Protein AF-A0A4Z1JC18-F1 (afdb_monomer_lite)

Organism: NCBI:txid278938

Structure (mmCIF, N/CA/C/O backbone):
data_AF-A0A4Z1JC18-F1
#
_entry.id   AF-A0A4Z1JC18-F1
#
loop_
_atom_site.group_PDB
_atom_site.id
_atom_site.type_symbol
_atom_site.label_atom_id
_atom_site.label_alt_id
_atom_site.label_comp_id
_atom_site.label_asym_id
_atom_site.label_entity_id
_atom_site.label_seq_id
_atom_site.pdbx_PDB_ins_code
_atom_site.Cartn_x
_atom_site.Cartn_y
_atom_site.Cartn_z
_atom_site.occupancy
_atom_site.B_iso_or_equiv
_atom_site.auth_seq_id
_atom_site.auth_comp_id
_atom_site.auth_asym_id
_atom_site.auth_atom_id
_atom_site.pdbx_PDB_model_num
ATOM 1 N N . MET A 1 1 ? 22.808 2.916 3.096 1.00 39.81 1 MET A N 1
ATOM 2 C CA . MET A 1 1 ? 22.408 1.820 2.186 1.00 39.81 1 MET A CA 1
ATOM 3 C C . MET A 1 1 ? 21.157 1.169 2.763 1.00 39.81 1 MET A C 1
ATOM 5 O O . MET A 1 1 ? 21.265 0.513 3.788 1.00 39.81 1 MET A O 1
ATOM 9 N N . PHE A 1 2 ? 19.975 1.409 2.187 1.00 42.34 2 PHE A N 1
ATOM 10 C CA . PHE A 1 2 ? 18.729 0.787 2.652 1.00 42.34 2 PHE A CA 1
ATOM 11 C C . PHE A 1 2 ? 18.485 -0.490 1.853 1.00 42.34 2 PHE A C 1
ATOM 13 O O . PHE A 1 2 ? 18.102 -0.420 0.695 1.00 42.34 2 PHE A O 1
ATOM 20 N N . ARG A 1 3 ? 18.709 -1.662 2.450 1.00 46.88 3 ARG A N 1
ATOM 21 C CA . ARG A 1 3 ? 18.255 -2.920 1.849 1.00 46.88 3 ARG A CA 1
ATOM 22 C C . ARG A 1 3 ? 16.763 -3.028 2.124 1.00 46.88 3 ARG A C 1
ATOM 24 O O . ARG A 1 3 ? 16.379 -3.434 3.214 1.00 46.88 3 ARG A O 1
ATOM 31 N N . ALA A 1 4 ? 15.925 -2.577 1.198 1.00 52.31 4 ALA A N 1
ATOM 32 C CA . ALA A 1 4 ? 14.512 -2.904 1.285 1.00 52.31 4 ALA A CA 1
ATOM 33 C C . ALA A 1 4 ? 14.322 -4.334 0.821 1.00 52.31 4 ALA A C 1
ATOM 35 O O . ALA A 1 4 ? 14.910 -4.731 -0.184 1.00 52.31 4 ALA A O 1
ATOM 36 N N . ILE A 1 5 ? 13.563 -5.092 1.601 1.00 62.38 5 ILE A N 1
ATOM 37 C CA . ILE A 1 5 ? 13.524 -6.531 1.453 1.00 62.38 5 ILE A CA 1
ATOM 38 C C . ILE A 1 5 ? 12.117 -6.958 1.067 1.00 62.38 5 ILE A C 1
ATOM 40 O O . ILE A 1 5 ? 11.130 -6.579 1.695 1.00 62.38 5 ILE A O 1
ATOM 44 N N . ASP A 1 6 ? 12.024 -7.752 0.012 1.00 64.94 6 ASP A N 1
ATOM 45 C CA . ASP A 1 6 ? 10.783 -8.233 -0.585 1.00 64.94 6 ASP A CA 1
ATOM 46 C C . ASP A 1 6 ? 9.956 -9.122 0.366 1.00 64.94 6 ASP A C 1
ATOM 48 O O . ASP A 1 6 ? 8.752 -9.272 0.176 1.00 64.94 6 ASP A O 1
ATOM 52 N N . TYR A 1 7 ? 10.549 -9.617 1.459 1.00 64.12 7 TYR A N 1
ATOM 53 C CA . TYR A 1 7 ? 9.833 -10.310 2.538 1.00 64.12 7 TYR A CA 1
ATOM 54 C C . TYR A 1 7 ? 9.312 -9.408 3.680 1.00 64.12 7 TYR A C 1
ATOM 56 O O . TYR A 1 7 ? 8.670 -9.926 4.588 1.00 64.12 7 TYR A O 1
ATOM 64 N N . VAL A 1 8 ? 9.542 -8.084 3.666 1.00 64.06 8 VAL A N 1
ATOM 65 C CA . VAL A 1 8 ? 8.968 -7.122 4.648 1.00 64.06 8 VAL A CA 1
ATOM 66 C C . VAL A 1 8 ? 8.059 -6.067 4.006 1.00 64.06 8 VAL A C 1
ATOM 68 O O . VAL A 1 8 ? 7.882 -4.970 4.532 1.00 64.06 8 VAL A O 1
ATOM 71 N N . GLY A 1 9 ? 7.480 -6.384 2.848 1.00 62.09 9 GLY A N 1
ATOM 72 C CA . GLY A 1 9 ? 6.457 -5.546 2.222 1.00 62.09 9 GLY A CA 1
ATOM 73 C C . GLY A 1 9 ? 6.847 -4.833 0.928 1.00 62.09 9 GLY A C 1
ATOM 74 O O . GLY A 1 9 ? 6.179 -3.876 0.526 1.00 62.09 9 GLY A O 1
ATOM 75 N N . GLY A 1 10 ? 7.900 -5.307 0.256 1.00 73.31 10 GLY A N 1
ATOM 76 C CA . GLY A 1 10 ? 8.331 -4.801 -1.049 1.00 73.31 10 GLY A CA 1
ATOM 77 C C . GLY A 1 10 ? 8.868 -3.363 -1.001 1.00 73.31 10 GLY A C 1
ATOM 78 O O . GLY A 1 10 ? 9.339 -2.893 0.034 1.00 73.31 10 GLY A O 1
ATOM 79 N N . HIS A 1 11 ? 8.799 -2.651 -2.132 1.00 78.00 11 HIS A N 1
ATOM 80 C CA . HIS A 1 11 ? 9.382 -1.311 -2.277 1.00 78.00 11 HIS A CA 1
ATOM 81 C C . HIS A 1 11 ? 8.549 -0.176 -1.670 1.00 78.00 11 HIS A C 1
ATOM 83 O O . HIS A 1 11 ? 9.040 0.946 -1.566 1.00 78.00 11 HIS A O 1
ATOM 89 N N . LEU A 1 12 ? 7.309 -0.422 -1.235 1.00 80.62 12 LEU A N 1
ATOM 90 C CA . LEU A 1 12 ? 6.459 0.654 -0.714 1.00 80.62 12 LEU A CA 1
ATOM 91 C C . LEU A 1 12 ? 7.074 1.330 0.517 1.00 80.62 12 LEU A C 1
ATOM 93 O O . LEU A 1 12 ? 7.114 2.551 0.590 1.00 80.62 12 LEU A O 1
ATOM 97 N N . SER A 1 13 ? 7.635 0.559 1.449 1.00 79.00 13 SER A N 1
ATOM 98 C CA . SER A 1 13 ? 8.358 1.116 2.598 1.00 79.00 13 SER A CA 1
ATOM 99 C C . SER A 1 13 ? 9.588 1.925 2.158 1.00 79.00 13 SER A C 1
ATOM 101 O O . SER A 1 13 ? 9.847 3.005 2.685 1.00 79.00 13 SER A O 1
ATOM 103 N N . THR A 1 14 ? 10.305 1.475 1.125 1.00 82.94 14 THR A N 1
ATOM 104 C CA . THR A 1 14 ? 11.409 2.230 0.506 1.00 82.94 14 THR A CA 1
ATOM 105 C C . THR A 1 14 ? 10.933 3.578 -0.014 1.00 82.94 14 THR A C 1
ATOM 107 O O . THR A 1 14 ? 11.556 4.604 0.250 1.00 82.94 14 THR A O 1
ATOM 110 N N . PHE A 1 15 ? 9.814 3.581 -0.734 1.00 87.19 15 PHE A N 1
ATOM 111 C CA . PHE A 1 15 ? 9.258 4.767 -1.372 1.00 87.19 15 PHE A CA 1
ATOM 112 C C . PHE A 1 15 ? 8.566 5.718 -0.396 1.00 87.19 15 PHE A C 1
ATOM 114 O O . PHE A 1 15 ? 8.373 6.880 -0.725 1.00 87.19 15 PHE A O 1
ATOM 121 N N . LEU A 1 16 ? 8.173 5.258 0.789 1.00 85.75 16 LEU A N 1
ATOM 122 C CA . LEU A 1 16 ? 7.558 6.121 1.797 1.00 85.75 16 LEU A CA 1
ATOM 123 C C . LEU A 1 16 ? 8.598 6.682 2.775 1.00 85.75 16 LEU A C 1
ATOM 125 O O . LEU A 1 16 ? 8.556 7.868 3.107 1.00 85.75 16 LEU A O 1
ATOM 129 N N . TYR A 1 17 ? 9.557 5.861 3.209 1.00 82.56 17 TYR A N 1
ATOM 130 C CA . TYR A 1 17 ? 10.511 6.234 4.259 1.00 82.56 17 TYR A CA 1
ATOM 131 C C . TYR A 1 17 ? 11.876 6.667 3.727 1.00 82.56 17 TYR A C 1
ATOM 133 O O . TYR A 1 17 ? 12.465 7.609 4.246 1.00 82.56 17 TYR A O 1
ATOM 141 N N . ALA A 1 18 ? 12.406 5.975 2.717 1.00 81.88 18 ALA A N 1
ATOM 142 C CA . ALA A 1 18 ? 13.775 6.207 2.264 1.00 81.88 18 ALA A CA 1
ATOM 143 C C . ALA A 1 18 ? 13.847 7.238 1.130 1.00 81.88 18 ALA A C 1
ATOM 145 O O . ALA A 1 18 ? 14.778 8.038 1.095 1.00 81.88 18 ALA A O 1
ATOM 146 N N . SER A 1 19 ? 12.878 7.267 0.211 1.00 79.56 19 SER A N 1
ATOM 147 C CA . SER A 1 19 ? 12.872 8.276 -0.859 1.00 79.56 19 SER A CA 1
ATOM 148 C C . SER A 1 19 ? 12.511 9.676 -0.342 1.00 79.56 19 SER A C 1
ATOM 150 O O . SER A 1 19 ? 13.007 10.669 -0.867 1.00 79.56 19 SER A O 1
ATOM 152 N N . SER A 1 20 ? 11.699 9.772 0.717 1.00 77.31 20 SER A N 1
ATOM 153 C CA . SER A 1 20 ? 11.249 11.049 1.288 1.00 77.31 20 SER A CA 1
ATOM 154 C C . SER A 1 20 ? 12.378 11.861 1.930 1.00 77.31 20 SER A C 1
ATOM 156 O O . SER A 1 20 ? 12.283 13.084 2.003 1.00 77.31 20 SER A O 1
ATOM 158 N N . ILE A 1 21 ? 13.474 11.207 2.326 1.00 83.94 21 ILE A N 1
ATOM 159 C CA . ILE A 1 21 ? 14.680 11.860 2.856 1.00 83.94 21 ILE A CA 1
ATOM 160 C C . ILE A 1 21 ? 15.717 12.198 1.772 1.00 83.94 21 ILE A C 1
ATOM 162 O O . ILE A 1 21 ? 16.752 12.798 2.075 1.00 83.94 21 ILE A O 1
ATOM 166 N N . LEU A 1 22 ? 15.482 11.816 0.511 1.00 86.38 22 LEU A N 1
ATOM 167 C CA . LEU A 1 22 ? 16.410 12.121 -0.573 1.00 86.38 22 LEU A CA 1
ATOM 168 C C . LEU A 1 22 ? 16.431 13.621 -0.865 1.00 86.38 22 LEU A C 1
ATOM 170 O O . LEU A 1 22 ? 15.400 14.281 -1.013 1.00 86.38 22 LEU A O 1
ATOM 174 N N . LYS A 1 23 ? 17.639 14.157 -1.052 1.00 86.50 23 LYS A N 1
ATOM 175 C CA . LYS A 1 23 ? 17.809 15.502 -1.603 1.00 86.50 23 LYS A CA 1
ATOM 176 C C . LYS A 1 23 ? 17.328 15.496 -3.055 1.00 86.50 23 LYS A C 1
ATOM 178 O O . LYS A 1 23 ? 17.546 14.534 -3.780 1.00 86.50 23 LYS A O 1
ATOM 183 N N . GLN A 1 24 ? 16.750 16.601 -3.521 1.00 84.19 24 GLN A N 1
ATOM 184 C CA . GLN A 1 24 ? 16.276 16.758 -4.907 1.00 84.19 24 GLN A CA 1
ATOM 185 C C . GLN A 1 24 ? 17.436 16.975 -5.905 1.00 84.19 24 GLN A C 1
ATOM 187 O O . GLN A 1 24 ? 17.462 17.937 -6.680 1.00 84.19 24 GLN A O 1
ATOM 192 N N . ARG A 1 25 ? 18.436 16.090 -5.880 1.00 85.88 25 ARG A N 1
ATOM 193 C CA . ARG A 1 25 ? 19.663 16.138 -6.685 1.00 85.88 25 ARG A CA 1
ATOM 194 C C . ARG A 1 25 ? 19.843 14.817 -7.442 1.00 85.88 25 ARG A C 1
ATOM 196 O O . ARG A 1 25 ? 19.536 13.780 -6.868 1.00 85.88 25 ARG A O 1
ATOM 203 N N . PRO A 1 26 ? 20.389 14.833 -8.672 1.00 82.88 26 PRO A N 1
ATOM 204 C CA . PRO A 1 26 ? 20.609 13.609 -9.452 1.00 82.88 26 PRO A CA 1
ATOM 205 C C . PRO A 1 26 ? 21.490 12.564 -8.751 1.00 82.88 26 PRO A C 1
ATOM 207 O O . PRO A 1 26 ? 21.316 11.373 -8.955 1.00 82.88 26 PRO A O 1
ATOM 210 N N . THR A 1 27 ? 22.407 13.004 -7.886 1.00 88.06 27 THR A N 1
ATOM 211 C CA . THR A 1 27 ? 23.312 12.131 -7.124 1.00 88.06 27 THR A CA 1
ATOM 212 C C . THR A 1 27 ? 22.683 11.515 -5.870 1.00 88.06 27 THR A C 1
ATOM 214 O O . THR A 1 27 ? 23.342 10.757 -5.166 1.00 88.06 27 THR A O 1
ATOM 217 N N . SER A 1 28 ? 21.428 11.849 -5.554 1.00 91.12 28 SER A N 1
ATOM 218 C CA . SER A 1 28 ? 20.717 11.354 -4.376 1.00 91.12 28 SER A CA 1
ATOM 219 C C . SER A 1 28 ? 19.705 10.292 -4.793 1.00 91.12 28 SER A C 1
ATOM 221 O O . SER A 1 28 ? 18.665 10.614 -5.364 1.00 91.12 28 SER A O 1
ATOM 223 N N . PHE A 1 29 ? 19.989 9.033 -4.468 1.00 91.94 29 PHE A N 1
ATOM 224 C CA . PHE A 1 29 ? 19.131 7.897 -4.796 1.00 91.94 29 PHE A CA 1
ATOM 225 C C . PHE A 1 29 ? 19.099 6.865 -3.663 1.00 91.94 29 PHE A C 1
ATOM 227 O O . PHE A 1 29 ? 19.997 6.802 -2.820 1.00 91.94 29 PHE A O 1
ATOM 234 N N . VAL A 1 30 ? 18.042 6.056 -3.640 1.00 89.88 30 VAL A N 1
ATOM 235 C CA . VAL A 1 30 ? 17.944 4.840 -2.830 1.00 89.88 30 VAL A CA 1
ATOM 236 C C . VAL A 1 30 ? 18.143 3.643 -3.739 1.00 89.88 30 VAL A C 1
ATOM 238 O O . VAL A 1 30 ? 17.618 3.602 -4.843 1.00 89.88 30 VAL A O 1
ATOM 241 N N . ARG A 1 31 ? 18.868 2.648 -3.247 1.00 88.31 31 ARG A N 1
ATOM 242 C CA . ARG A 1 31 ? 19.151 1.410 -3.958 1.00 88.31 31 ARG A CA 1
ATOM 243 C C . ARG A 1 31 ? 18.447 0.245 -3.278 1.00 88.31 31 ARG A C 1
ATOM 245 O O . ARG A 1 31 ? 18.537 0.138 -2.059 1.00 88.31 31 ARG A O 1
ATOM 252 N N . SER A 1 32 ? 17.790 -0.630 -4.032 1.00 86.00 32 SER A N 1
ATOM 253 C CA . SER A 1 32 ? 17.131 -1.833 -3.504 1.00 86.00 32 SER A CA 1
ATOM 254 C C . SER A 1 32 ? 17.166 -2.968 -4.528 1.00 86.00 32 SER A C 1
ATOM 256 O O . SER A 1 32 ? 17.312 -2.713 -5.716 1.00 86.00 32 SER A O 1
ATOM 258 N N . ASN A 1 33 ? 17.071 -4.215 -4.075 1.00 85.50 33 ASN A N 1
ATOM 259 C CA . ASN A 1 33 ? 16.967 -5.399 -4.922 1.00 85.50 33 ASN A CA 1
ATOM 260 C C . ASN A 1 33 ? 15.901 -6.362 -4.377 1.00 85.50 33 ASN A C 1
ATOM 262 O O . ASN A 1 33 ? 15.454 -6.226 -3.235 1.00 85.50 33 ASN A O 1
ATOM 266 N N . CYS A 1 34 ? 15.488 -7.330 -5.191 1.00 85.88 34 CYS A N 1
ATOM 267 C CA . CYS A 1 34 ? 14.702 -8.473 -4.738 1.00 85.88 34 CYS A CA 1
ATOM 268 C C . CYS A 1 34 ? 15.679 -9.528 -4.201 1.00 85.88 34 CYS A C 1
ATOM 270 O O . CYS A 1 34 ? 16.678 -9.826 -4.851 1.00 85.88 34 CYS A O 1
ATOM 272 N N . LEU A 1 35 ? 15.444 -10.061 -2.998 1.00 82.75 35 LEU A N 1
ATOM 273 C CA . LEU A 1 35 ? 16.352 -11.042 -2.392 1.00 82.75 35 LEU A CA 1
ATOM 274 C C . LEU A 1 35 ? 15.793 -12.458 -2.448 1.00 82.75 35 LEU A C 1
ATOM 276 O O . LEU A 1 35 ? 16.557 -13.399 -2.641 1.00 82.75 35 LEU A O 1
ATOM 280 N N . ARG A 1 36 ? 14.483 -12.623 -2.253 1.00 82.31 36 ARG A N 1
ATOM 281 C CA . ARG A 1 36 ? 13.872 -13.948 -2.130 1.00 82.31 36 ARG A CA 1
ATOM 282 C C . ARG A 1 36 ? 13.218 -14.426 -3.419 1.00 82.31 36 ARG A C 1
ATOM 284 O O . ARG A 1 36 ? 13.349 -15.596 -3.753 1.00 82.31 36 ARG A O 1
ATOM 291 N N . ASN A 1 37 ? 12.524 -13.545 -4.132 1.00 84.44 37 ASN A N 1
ATOM 292 C CA . ASN A 1 37 ? 11.665 -13.933 -5.255 1.00 84.44 37 ASN A CA 1
ATOM 293 C C . ASN A 1 37 ? 12.275 -13.612 -6.632 1.00 84.44 37 ASN A C 1
ATOM 295 O O . ASN A 1 37 ? 11.545 -13.431 -7.605 1.00 84.44 37 ASN A O 1
ATOM 299 N N . THR A 1 38 ? 13.607 -13.549 -6.728 1.00 85.31 38 THR A N 1
ATOM 300 C CA . THR A 1 38 ? 14.338 -13.147 -7.946 1.00 85.31 38 THR A CA 1
ATOM 301 C C . THR A 1 38 ? 14.086 -14.058 -9.141 1.00 85.31 38 THR A C 1
ATOM 303 O O . THR A 1 38 ? 14.136 -13.592 -10.270 1.00 85.31 38 THR A O 1
ATOM 306 N N . LEU A 1 39 ? 13.800 -15.340 -8.899 1.00 83.19 39 LEU A N 1
ATOM 307 C CA . LEU A 1 39 ? 13.490 -16.316 -9.948 1.00 83.19 39 LEU A CA 1
ATOM 308 C C . LEU A 1 39 ? 12.030 -16.259 -10.417 1.00 83.19 39 LEU A C 1
ATOM 310 O O . LEU A 1 39 ? 11.719 -16.756 -11.492 1.00 83.19 39 LEU A O 1
ATOM 314 N N . ALA A 1 40 ? 11.131 -15.701 -9.602 1.00 84.62 40 ALA A N 1
ATOM 315 C CA . ALA A 1 40 ? 9.712 -15.593 -9.932 1.00 84.62 40 ALA A CA 1
ATOM 316 C C . ALA A 1 40 ? 9.369 -14.239 -10.569 1.00 84.62 40 ALA A C 1
ATOM 318 O O . ALA A 1 40 ? 8.384 -14.131 -11.293 1.00 84.62 40 ALA A O 1
ATOM 319 N N . ILE A 1 41 ? 10.153 -13.199 -10.278 1.00 87.75 41 ILE A N 1
ATOM 320 C CA . ILE A 1 41 ? 9.894 -11.827 -10.708 1.00 87.75 41 ILE A CA 1
ATOM 321 C C . ILE A 1 41 ? 10.953 -11.412 -11.725 1.00 87.75 41 ILE A C 1
ATOM 323 O O . ILE A 1 41 ? 12.129 -11.293 -11.391 1.00 87.75 41 ILE A O 1
ATOM 327 N N . ASN A 1 42 ? 10.510 -11.146 -12.952 1.00 88.00 42 ASN A N 1
ATOM 328 C CA . ASN A 1 42 ? 11.405 -10.920 -14.087 1.00 88.00 42 ASN A CA 1
ATOM 329 C C . ASN A 1 42 ? 11.870 -9.467 -14.229 1.00 88.00 42 ASN A C 1
ATOM 331 O O . ASN A 1 42 ? 12.889 -9.209 -14.854 1.00 88.00 42 ASN A O 1
ATOM 335 N N . ASP A 1 43 ? 11.131 -8.505 -13.678 1.00 90.81 43 ASP A N 1
ATOM 336 C CA . ASP A 1 43 ? 11.383 -7.084 -13.906 1.00 90.81 43 ASP A CA 1
ATOM 337 C C . ASP A 1 43 ? 10.751 -6.198 -12.817 1.00 90.81 43 ASP A C 1
ATOM 339 O O . ASP A 1 43 ? 9.984 -6.658 -11.961 1.00 90.81 43 ASP A O 1
ATOM 343 N N . VAL A 1 44 ? 11.099 -4.905 -12.842 1.00 91.00 44 VAL A N 1
ATOM 344 C CA . VAL A 1 44 ? 10.667 -3.915 -11.843 1.00 91.00 44 VAL A CA 1
ATOM 345 C C . VAL A 1 44 ? 9.149 -3.731 -11.858 1.00 91.00 44 VAL A C 1
ATOM 347 O O . VAL A 1 44 ? 8.536 -3.626 -10.800 1.00 91.00 44 VAL A O 1
ATOM 350 N N . GLU A 1 45 ? 8.515 -3.695 -13.026 1.00 92.75 45 GLU A N 1
ATOM 351 C CA . GLU A 1 45 ? 7.070 -3.536 -13.164 1.00 92.75 45 GLU A CA 1
ATOM 352 C C . GLU A 1 45 ? 6.321 -4.742 -12.604 1.00 92.75 45 GLU A C 1
ATOM 354 O O . GLU A 1 45 ? 5.362 -4.565 -11.856 1.00 92.75 45 GLU A O 1
ATOM 359 N N . SER A 1 46 ? 6.790 -5.954 -12.888 1.00 91.62 46 SER A N 1
ATOM 360 C CA . SER A 1 46 ? 6.275 -7.194 -12.311 1.00 91.62 46 SER A CA 1
ATOM 361 C C . SER A 1 46 ? 6.402 -7.190 -10.783 1.00 91.62 46 SER A C 1
ATOM 363 O O . SER A 1 46 ? 5.465 -7.571 -10.078 1.00 91.62 46 SER A O 1
ATOM 365 N N . PHE A 1 47 ? 7.515 -6.679 -10.246 1.00 90.31 47 PHE A N 1
ATOM 366 C CA . PHE A 1 47 ? 7.703 -6.516 -8.803 1.00 90.31 47 PHE A CA 1
ATOM 367 C C . PHE A 1 47 ? 6.695 -5.529 -8.196 1.00 90.31 47 PHE A C 1
ATOM 369 O O . PHE A 1 47 ? 6.027 -5.821 -7.201 1.00 90.31 47 PHE A O 1
ATOM 376 N N . LEU A 1 48 ? 6.568 -4.347 -8.799 1.00 91.69 48 LEU A N 1
ATOM 377 C CA . LEU A 1 48 ? 5.661 -3.293 -8.346 1.00 91.69 48 LEU A CA 1
ATOM 378 C C . LEU A 1 48 ? 4.187 -3.704 -8.468 1.00 91.69 48 LEU A C 1
ATOM 380 O O . LEU A 1 48 ? 3.372 -3.354 -7.608 1.00 91.69 48 LEU A O 1
ATOM 384 N N . ALA A 1 49 ? 3.841 -4.477 -9.494 1.00 92.62 49 ALA A N 1
ATOM 385 C CA . ALA A 1 49 ? 2.510 -5.030 -9.686 1.00 92.62 49 ALA A CA 1
ATOM 386 C C . ALA A 1 49 ? 2.166 -6.034 -8.581 1.00 92.62 49 ALA A C 1
ATOM 388 O O . ALA A 1 49 ? 1.086 -5.942 -7.996 1.00 92.62 49 ALA A O 1
ATOM 389 N N . GLU A 1 50 ? 3.094 -6.926 -8.230 1.00 90.25 50 GLU A N 1
ATOM 390 C CA . GLU A 1 50 ? 2.874 -7.945 -7.203 1.00 90.25 50 GLU A CA 1
ATOM 391 C C . GLU A 1 50 ? 2.698 -7.340 -5.805 1.00 90.25 50 GLU A C 1
ATOM 393 O O . GLU A 1 50 ? 1.791 -7.721 -5.058 1.00 90.25 50 GLU A O 1
ATOM 398 N N . TYR A 1 51 ? 3.545 -6.385 -5.421 1.00 88.38 51 TYR A N 1
ATOM 399 C CA . TYR A 1 51 ? 3.548 -5.876 -4.048 1.00 88.38 51 TYR A CA 1
ATOM 400 C C . TYR A 1 51 ? 2.715 -4.609 -3.840 1.00 88.38 51 TYR A C 1
ATOM 402 O O . TYR A 1 51 ? 2.162 -4.424 -2.756 1.00 88.38 51 TYR A O 1
ATOM 410 N N . GLN A 1 52 ? 2.631 -3.725 -4.837 1.00 91.06 52 GLN A N 1
ATOM 411 C CA . GLN A 1 52 ? 1.987 -2.411 -4.714 1.00 91.06 52 GLN A CA 1
ATOM 412 C C . GLN A 1 52 ? 0.824 -2.190 -5.681 1.00 91.06 52 GLN A C 1
ATOM 414 O O . GLN A 1 52 ? 0.181 -1.142 -5.605 1.00 91.06 52 GLN A O 1
ATOM 419 N N . LEU A 1 53 ? 0.537 -3.147 -6.572 1.00 93.62 53 LEU A N 1
ATOM 420 C CA . LEU A 1 53 ? -0.471 -3.008 -7.628 1.00 93.62 53 LEU A CA 1
ATOM 421 C C . LEU A 1 53 ? -0.198 -1.797 -8.538 1.00 93.62 53 LEU A C 1
ATOM 423 O O . LEU A 1 53 ? -1.119 -1.140 -9.022 1.00 93.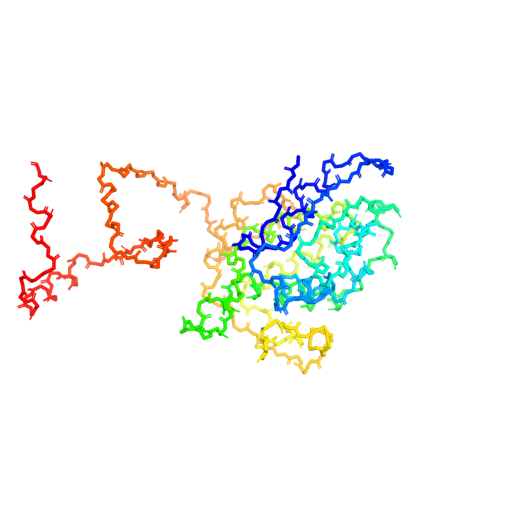62 53 LEU A O 1
ATOM 427 N N . ILE A 1 54 ? 1.084 -1.494 -8.750 1.00 94.44 54 ILE A N 1
ATOM 428 C CA . ILE A 1 54 ? 1.565 -0.426 -9.626 1.00 94.44 54 ILE A CA 1
ATOM 429 C C . ILE A 1 54 ? 2.023 -1.066 -10.933 1.00 94.44 54 ILE A C 1
ATOM 431 O O . ILE A 1 54 ? 2.887 -1.934 -10.932 1.00 94.44 54 ILE A O 1
ATOM 435 N N . THR A 1 55 ? 1.434 -0.649 -12.050 1.00 94.12 55 THR A N 1
ATOM 436 C CA . THR A 1 55 ? 1.554 -1.390 -13.315 1.00 94.12 55 THR A CA 1
ATOM 437 C C . THR A 1 55 ? 2.685 -0.932 -14.219 1.00 94.12 55 THR A C 1
ATOM 439 O O . THR A 1 55 ? 2.981 -1.597 -15.206 1.00 94.12 55 THR A O 1
ATOM 442 N N . ASP A 1 56 ? 3.242 0.241 -13.943 1.00 94.31 56 ASP A N 1
ATOM 443 C CA . ASP A 1 56 ? 4.291 0.866 -14.736 1.00 94.31 56 ASP A CA 1
ATOM 444 C C . ASP A 1 56 ? 4.932 2.019 -13.954 1.00 94.31 56 ASP A C 1
ATOM 446 O O . ASP A 1 56 ? 4.416 2.494 -12.934 1.00 94.31 56 ASP A O 1
ATOM 450 N N . THR A 1 57 ? 6.077 2.484 -14.448 1.00 92.56 57 THR A N 1
ATOM 451 C CA . THR A 1 57 ? 6.851 3.573 -13.840 1.00 92.56 57 THR A CA 1
ATOM 452 C C . THR A 1 57 ? 6.114 4.907 -13.827 1.00 92.56 57 THR A C 1
ATOM 454 O O . THR A 1 57 ? 6.359 5.714 -12.931 1.00 92.56 57 THR A O 1
ATOM 457 N N . LYS A 1 58 ? 5.185 5.146 -14.763 1.00 93.88 58 LYS A N 1
ATOM 458 C CA . LYS A 1 58 ? 4.368 6.364 -14.771 1.00 93.88 58 LYS A CA 1
ATOM 459 C C . LYS A 1 58 ? 3.410 6.353 -13.586 1.00 93.88 58 LYS A C 1
ATOM 461 O O . LYS A 1 58 ? 3.389 7.315 -12.824 1.00 93.88 58 LYS A O 1
ATOM 466 N N . ILE A 1 59 ? 2.680 5.261 -13.367 1.00 94.88 59 ILE A N 1
ATOM 467 C CA . ILE A 1 59 ? 1.828 5.114 -12.181 1.00 94.88 59 ILE A CA 1
ATOM 468 C C . ILE A 1 59 ? 2.666 5.170 -10.897 1.00 94.88 59 ILE A C 1
ATOM 470 O O . ILE A 1 59 ? 2.260 5.837 -9.945 1.00 94.88 59 ILE A O 1
ATOM 474 N N . ALA A 1 60 ? 3.854 4.553 -10.881 1.00 93.00 60 ALA A N 1
ATOM 475 C CA . ALA A 1 60 ? 4.775 4.640 -9.745 1.00 93.00 60 ALA A CA 1
ATOM 476 C C . ALA A 1 60 ? 5.097 6.103 -9.412 1.00 93.00 60 ALA A C 1
ATOM 478 O O . ALA A 1 60 ? 4.841 6.562 -8.302 1.00 93.00 60 ALA A O 1
ATOM 479 N N . GLN A 1 61 ? 5.543 6.871 -10.406 1.00 93.19 61 GLN A N 1
ATOM 480 C CA . GLN A 1 61 ? 5.801 8.300 -10.278 1.00 93.19 61 GLN A CA 1
ATOM 481 C C . GLN A 1 61 ? 4.580 9.059 -9.747 1.00 93.19 61 GLN A C 1
ATOM 483 O O . GLN A 1 61 ? 4.725 9.892 -8.850 1.00 93.19 61 GLN A O 1
ATOM 488 N N . GLN A 1 62 ? 3.387 8.790 -10.276 1.00 95.00 62 GLN A N 1
ATOM 489 C CA . GLN A 1 62 ? 2.159 9.485 -9.884 1.00 95.00 62 GLN A CA 1
ATOM 490 C C . GLN A 1 62 ? 1.714 9.187 -8.452 1.00 95.00 62 GLN A C 1
ATOM 492 O O . GLN A 1 62 ? 1.051 10.032 -7.860 1.00 95.00 62 GLN A O 1
ATOM 497 N N . LEU A 1 63 ? 2.038 8.015 -7.906 1.00 94.50 63 LEU A N 1
ATOM 498 C CA . LEU A 1 63 ? 1.602 7.578 -6.577 1.00 94.50 63 LEU A CA 1
ATOM 499 C C . LEU A 1 63 ? 2.660 7.755 -5.486 1.00 94.50 63 LEU A C 1
ATOM 501 O O . LEU A 1 63 ? 2.299 7.827 -4.314 1.00 94.50 63 LEU A O 1
ATOM 505 N N . THR A 1 64 ? 3.943 7.805 -5.855 1.00 91.94 64 THR A N 1
ATOM 506 C CA . THR A 1 64 ? 5.055 7.805 -4.889 1.00 91.94 64 THR A CA 1
ATOM 507 C C . THR A 1 64 ? 6.069 8.931 -5.103 1.00 91.94 64 THR A C 1
ATOM 509 O O . THR A 1 64 ? 6.989 9.108 -4.306 1.00 91.94 64 THR A O 1
ATOM 512 N N . SER A 1 65 ? 5.959 9.670 -6.213 1.00 91.69 65 SER A N 1
ATOM 513 C CA . SER A 1 65 ? 6.972 10.633 -6.664 1.00 91.69 65 SER A CA 1
ATOM 514 C C . SER A 1 65 ? 8.392 10.047 -6.727 1.00 91.69 65 SER A C 1
ATOM 516 O O . SER A 1 65 ? 9.372 10.770 -6.555 1.00 91.69 65 SER A O 1
ATOM 518 N N . VAL A 1 66 ? 8.511 8.752 -7.041 1.00 91.38 66 VAL A N 1
ATOM 519 C CA . VAL A 1 66 ? 9.780 8.048 -7.287 1.00 91.38 66 VAL A CA 1
ATOM 520 C C . VAL A 1 66 ? 9.956 7.753 -8.777 1.00 91.38 66 VAL A C 1
ATOM 522 O O . VAL A 1 66 ? 9.000 7.407 -9.464 1.00 91.38 66 VAL A O 1
ATOM 525 N N . THR A 1 67 ? 11.194 7.848 -9.261 1.00 92.44 67 THR A N 1
ATOM 526 C CA . THR A 1 67 ? 11.605 7.464 -10.619 1.00 92.44 67 THR A CA 1
ATOM 527 C C . THR A 1 67 ? 12.659 6.363 -10.559 1.00 92.44 67 THR A C 1
ATOM 529 O O . THR A 1 67 ? 13.569 6.424 -9.735 1.00 92.44 67 THR A O 1
ATOM 532 N N . VAL A 1 68 ? 12.560 5.383 -11.458 1.00 93.19 68 VAL A N 1
ATOM 533 C CA . VAL A 1 68 ? 13.602 4.367 -11.672 1.00 93.19 68 VAL A CA 1
ATOM 534 C C . VAL A 1 68 ? 14.752 5.005 -12.454 1.00 93.19 68 VAL A C 1
ATOM 536 O O . VAL A 1 68 ? 14.536 5.495 -13.560 1.00 93.19 68 VAL A O 1
ATOM 539 N N . LEU A 1 69 ? 15.949 5.037 -11.870 1.00 93.06 69 LEU A N 1
ATOM 540 C CA . LEU A 1 69 ? 17.155 5.625 -12.465 1.00 93.06 69 LEU A CA 1
ATOM 541 C C . LEU A 1 69 ? 18.004 4.582 -13.190 1.00 93.06 69 LEU A C 1
ATOM 543 O O . LEU A 1 69 ? 18.536 4.857 -14.260 1.00 93.06 69 LEU A O 1
ATOM 547 N N . SER A 1 70 ? 18.124 3.395 -12.603 1.00 92.81 70 SER A N 1
ATOM 548 C CA . SER A 1 70 ? 18.840 2.261 -13.176 1.00 92.81 70 SER A CA 1
ATOM 549 C C . SER A 1 70 ? 18.066 0.982 -12.892 1.00 92.81 70 SER A C 1
ATOM 551 O O . SER A 1 70 ? 17.334 0.888 -11.903 1.00 92.81 70 SER A O 1
ATOM 553 N N . ARG A 1 71 ? 18.202 0.010 -13.789 1.00 93.06 71 ARG A N 1
ATOM 554 C CA . ARG A 1 71 ? 17.637 -1.331 -13.653 1.00 93.06 71 ARG A CA 1
ATOM 555 C C . ARG A 1 71 ? 18.782 -2.315 -13.517 1.00 93.06 71 ARG A C 1
ATOM 557 O O . ARG A 1 71 ? 19.876 -2.049 -14.010 1.00 93.06 71 ARG A O 1
ATOM 564 N N . GLY A 1 72 ? 18.512 -3.436 -12.865 1.00 87.88 72 GLY A N 1
ATOM 565 C CA . GLY A 1 72 ? 19.459 -4.532 -12.871 1.00 87.88 72 GLY A CA 1
ATOM 566 C C . GLY A 1 72 ? 19.620 -5.129 -14.266 1.00 87.88 72 GLY A C 1
ATOM 567 O O . GLY A 1 72 ? 18.729 -5.022 -15.108 1.00 87.88 72 GLY A O 1
ATOM 568 N N . GLU A 1 73 ? 20.771 -5.751 -14.489 1.00 88.12 73 GLU A N 1
ATOM 569 C CA . GLU A 1 73 ? 21.147 -6.359 -15.765 1.00 88.12 73 GLU A CA 1
ATOM 570 C C . GLU A 1 73 ? 20.814 -7.860 -15.797 1.00 88.12 73 GLU A C 1
ATOM 572 O O . GLU A 1 73 ? 20.635 -8.498 -14.753 1.00 88.12 73 GLU A O 1
ATOM 577 N N . GLU A 1 74 ? 20.742 -8.418 -17.005 1.00 86.44 74 GLU A N 1
ATOM 578 C CA . GLU A 1 74 ? 20.583 -9.855 -17.262 1.00 86.44 74 GLU A CA 1
ATOM 579 C C . GLU A 1 74 ? 21.749 -10.684 -16.670 1.00 86.44 74 GLU A C 1
ATOM 581 O O . GLU A 1 74 ? 22.853 -10.159 -16.500 1.00 86.44 74 GLU A O 1
ATOM 586 N N . PRO A 1 75 ? 21.554 -11.981 -16.351 1.00 84.88 75 PRO A N 1
ATOM 587 C CA . PRO A 1 75 ? 20.348 -12.789 -16.585 1.00 84.88 75 PRO A CA 1
ATOM 588 C C . PRO A 1 75 ? 19.264 -12.648 -15.503 1.00 84.88 75 PRO A C 1
ATOM 590 O O . PRO A 1 75 ? 18.172 -13.190 -15.646 1.00 84.88 75 PRO A O 1
ATOM 593 N N . TRP A 1 76 ? 19.565 -11.979 -14.384 1.00 85.69 76 TRP A N 1
ATOM 594 C CA . TRP A 1 76 ? 18.661 -11.867 -13.231 1.00 85.69 76 TRP A CA 1
ATOM 595 C C . TRP A 1 76 ? 18.530 -10.406 -12.788 1.00 85.69 76 TRP A C 1
ATOM 597 O O . TRP A 1 76 ? 19.058 -10.019 -11.737 1.00 85.69 76 TRP A O 1
ATOM 607 N N . PRO A 1 77 ? 17.807 -9.576 -13.556 1.00 87.81 77 PRO A N 1
ATOM 608 C CA . PRO A 1 77 ? 17.722 -8.136 -13.313 1.00 87.81 77 PRO A CA 1
ATOM 609 C C . PRO A 1 77 ? 17.177 -7.797 -11.921 1.00 87.81 77 PRO A C 1
ATOM 611 O O . PRO A 1 77 ? 17.583 -6.807 -11.320 1.00 87.81 77 PRO A O 1
ATOM 614 N N . MET A 1 78 ? 16.317 -8.642 -11.349 1.00 88.19 78 MET A N 1
ATOM 615 C CA . MET A 1 78 ? 15.764 -8.418 -10.011 1.00 88.19 78 MET A CA 1
ATOM 616 C C . MET A 1 78 ? 16.704 -8.806 -8.862 1.00 88.19 78 MET A C 1
ATOM 618 O O . MET A 1 78 ? 16.521 -8.308 -7.749 1.00 88.19 78 MET A O 1
ATOM 622 N N . ALA A 1 79 ? 17.714 -9.651 -9.103 1.00 87.50 79 ALA A N 1
ATOM 623 C CA . ALA A 1 79 ? 18.760 -9.948 -8.116 1.00 87.50 79 ALA A CA 1
ATOM 624 C C . ALA A 1 79 ? 19.765 -8.790 -7.989 1.00 87.50 79 ALA A C 1
ATOM 626 O O . ALA A 1 79 ? 20.323 -8.539 -6.913 1.00 87.50 79 ALA A O 1
ATOM 627 N N . ASN A 1 80 ? 19.956 -8.073 -9.096 1.00 89.19 80 ASN A N 1
ATOM 628 C CA . ASN A 1 80 ? 20.768 -6.875 -9.183 1.00 89.19 80 ASN A CA 1
ATOM 629 C C . ASN A 1 80 ? 20.099 -5.674 -8.503 1.00 89.19 80 ASN A C 1
ATOM 631 O O . ASN A 1 80 ? 18.908 -5.652 -8.190 1.00 89.19 80 ASN A O 1
ATOM 635 N N . TYR A 1 81 ? 20.909 -4.655 -8.234 1.00 88.50 81 TYR A N 1
ATOM 636 C CA . TYR A 1 81 ? 20.439 -3.430 -7.609 1.00 88.50 81 TYR A CA 1
ATOM 637 C C . TYR A 1 81 ? 19.679 -2.536 -8.589 1.00 88.50 81 TYR A C 1
ATOM 639 O O . TYR A 1 81 ? 20.130 -2.290 -9.703 1.00 88.50 81 TYR A O 1
ATOM 647 N N . ILE A 1 82 ? 18.562 -1.994 -8.114 1.00 90.31 82 ILE A N 1
ATOM 648 C CA . ILE A 1 82 ? 17.729 -1.005 -8.792 1.00 90.31 82 ILE A CA 1
ATOM 649 C C . ILE A 1 82 ? 17.890 0.318 -8.046 1.00 90.31 82 ILE A C 1
ATOM 651 O O . ILE A 1 82 ? 17.711 0.367 -6.820 1.00 90.31 82 ILE A O 1
ATOM 655 N N . ASP A 1 83 ? 18.218 1.385 -8.774 1.00 91.50 83 ASP A N 1
ATOM 656 C CA . ASP A 1 83 ? 18.321 2.726 -8.206 1.00 91.50 83 ASP A CA 1
ATOM 657 C C . ASP A 1 83 ? 17.033 3.517 -8.423 1.00 91.50 83 ASP A C 1
ATOM 659 O O . ASP A 1 83 ? 16.493 3.614 -9.525 1.00 91.50 83 ASP A O 1
ATOM 663 N N . TYR A 1 84 ? 16.570 4.135 -7.345 1.00 91.69 84 TYR A N 1
ATOM 664 C CA . TYR A 1 84 ? 15.361 4.934 -7.266 1.00 91.69 84 TYR A CA 1
ATOM 665 C C . TYR A 1 84 ? 15.711 6.360 -6.844 1.00 91.69 84 TYR A C 1
ATOM 667 O O . TYR A 1 84 ? 16.323 6.582 -5.798 1.00 91.69 84 TYR A O 1
ATOM 675 N N . GLY A 1 85 ? 15.295 7.338 -7.638 1.00 92.19 85 GLY A N 1
ATOM 676 C CA . GLY A 1 85 ? 15.463 8.761 -7.355 1.00 92.19 85 GLY A CA 1
ATOM 677 C C . GLY A 1 85 ? 14.136 9.455 -7.082 1.00 92.19 85 GLY A C 1
ATOM 678 O O . GLY A 1 85 ? 13.062 8.924 -7.367 1.00 92.19 85 GLY A O 1
ATOM 679 N N . SER A 1 86 ? 14.208 10.685 -6.581 1.00 90.31 86 SER A N 1
ATOM 680 C CA . SER A 1 86 ? 13.031 11.547 -6.481 1.00 90.31 86 SER A CA 1
ATOM 681 C C . SER A 1 86 ? 12.612 12.056 -7.861 1.00 90.31 86 SER A C 1
ATOM 683 O O . SER A 1 86 ? 13.421 12.603 -8.613 1.00 90.31 86 SER A O 1
ATOM 685 N N . SER A 1 87 ? 11.329 11.916 -8.184 1.00 88.75 87 SER A N 1
ATOM 686 C CA . SER A 1 87 ? 10.724 12.530 -9.365 1.00 88.75 87 SER A CA 1
ATOM 687 C C . SER A 1 87 ? 10.653 14.048 -9.200 1.00 88.75 87 SER A C 1
ATOM 689 O O . SER A 1 87 ? 10.364 14.556 -8.115 1.00 88.75 87 SER A O 1
ATOM 691 N N . LYS A 1 88 ? 10.848 14.777 -10.304 1.00 85.31 88 LYS A N 1
ATOM 692 C CA . LYS A 1 88 ? 10.703 16.236 -10.364 1.00 85.31 88 LYS A CA 1
ATOM 693 C C . LYS A 1 88 ? 9.524 16.628 -11.272 1.00 85.31 88 LYS A C 1
ATOM 695 O O . LYS A 1 88 ? 9.445 16.098 -12.377 1.00 85.31 88 LYS A O 1
ATOM 700 N N . PRO A 1 89 ? 8.640 17.550 -10.844 1.00 85.88 89 PRO A N 1
ATOM 701 C CA . PRO A 1 89 ? 8.531 18.075 -9.481 1.00 85.88 89 PRO A CA 1
ATOM 702 C C . PRO A 1 89 ? 8.024 16.999 -8.498 1.00 85.88 89 PRO A C 1
ATOM 704 O O . PRO A 1 89 ? 7.317 16.075 -8.898 1.00 85.88 89 PRO A O 1
ATOM 707 N N . PHE A 1 90 ? 8.396 17.120 -7.217 1.00 86.69 90 PHE A N 1
ATOM 708 C CA . PHE A 1 90 ? 7.917 16.216 -6.159 1.00 86.69 90 PHE A CA 1
ATOM 709 C C . PHE A 1 90 ? 6.426 16.433 -5.871 1.00 86.69 90 PHE A C 1
ATOM 711 O O . PHE A 1 90 ? 5.650 15.477 -5.860 1.00 86.69 90 PHE A O 1
ATOM 718 N N . LEU A 1 91 ? 6.039 17.701 -5.679 1.00 89.75 91 LEU A N 1
ATOM 719 C CA . LEU A 1 91 ? 4.646 18.128 -5.616 1.00 89.75 91 LEU A CA 1
ATOM 720 C C . LEU A 1 91 ? 4.105 18.217 -7.041 1.00 89.75 91 LEU A C 1
ATOM 722 O O . LEU A 1 91 ? 4.639 18.954 -7.873 1.00 89.75 91 LEU A O 1
ATOM 726 N N . ARG A 1 92 ? 3.045 17.469 -7.324 1.00 90.69 92 ARG A N 1
ATOM 727 C CA . ARG A 1 92 ? 2.461 17.401 -8.659 1.00 90.69 92 ARG A CA 1
ATOM 728 C C . ARG A 1 92 ? 1.287 18.355 -8.782 1.00 90.69 92 ARG A C 1
ATOM 730 O O . ARG A 1 92 ? 0.501 18.541 -7.856 1.00 90.69 92 ARG A O 1
ATOM 737 N N . GLN A 1 93 ? 1.147 18.922 -9.974 1.00 90.88 93 GLN A N 1
ATOM 738 C CA . GLN A 1 93 ? -0.095 19.573 -10.369 1.00 90.88 93 GLN A CA 1
ATOM 739 C C . GLN A 1 93 ? -1.192 18.519 -10.536 1.00 90.88 93 GLN A C 1
ATOM 741 O O . GLN A 1 93 ? -0.904 17.370 -10.873 1.00 90.88 93 GLN A O 1
ATOM 746 N N . PHE A 1 94 ? -2.451 18.921 -10.357 1.00 88.81 94 PHE A N 1
ATOM 747 C CA . PHE A 1 94 ? -3.592 18.004 -10.364 1.00 88.81 94 PHE A CA 1
ATOM 748 C C . PHE A 1 94 ? -3.677 17.136 -11.635 1.00 88.81 94 PHE A C 1
ATOM 750 O O . PHE A 1 94 ? -3.904 15.935 -11.534 1.00 88.81 94 PHE A O 1
ATOM 757 N N . GLY A 1 95 ? -3.397 17.699 -12.818 1.00 90.19 95 GLY A N 1
ATOM 758 C CA . GLY A 1 95 ? -3.374 16.944 -14.082 1.00 90.19 95 GLY A CA 1
ATOM 759 C C . GLY A 1 95 ? -2.253 15.897 -14.187 1.00 90.19 95 GLY A C 1
ATOM 760 O O . GLY A 1 95 ? -2.320 15.002 -15.023 1.00 90.19 95 GLY A O 1
ATOM 761 N N . GLY A 1 96 ? -1.230 15.987 -13.332 1.00 90.88 96 GLY A N 1
ATOM 762 C CA . GLY A 1 96 ? -0.149 15.010 -13.226 1.00 90.88 96 GLY A CA 1
ATOM 763 C C . GLY A 1 96 ? -0.440 13.861 -12.258 1.00 90.88 96 GLY A C 1
ATOM 764 O O . GLY A 1 96 ? 0.375 12.946 -12.170 1.00 90.88 96 GLY A O 1
ATOM 765 N N . LEU A 1 97 ? -1.559 13.889 -11.531 1.00 95.25 97 LEU A N 1
ATOM 766 C CA . LEU A 1 97 ? -1.987 12.828 -10.615 1.00 95.25 97 LEU A CA 1
ATOM 767 C C . LEU A 1 97 ? -2.831 11.775 -11.343 1.00 95.25 97 LEU A C 1
ATOM 769 O O . LEU A 1 97 ? -3.316 12.000 -12.453 1.00 95.25 97 LEU A O 1
ATOM 773 N N . LEU A 1 98 ? -3.049 10.625 -10.705 1.00 95.94 98 LEU A N 1
ATOM 774 C CA . LEU A 1 98 ? -4.126 9.738 -11.135 1.00 95.94 98 LEU A CA 1
ATOM 775 C C . LEU A 1 98 ? -5.474 10.434 -10.941 1.00 95.94 98 LEU A C 1
ATOM 777 O O . LEU A 1 98 ? -5.708 11.101 -9.932 1.00 95.94 98 LEU A O 1
ATOM 781 N N . SER A 1 99 ? -6.390 10.232 -11.887 1.00 96.31 99 SER A N 1
ATOM 782 C CA . SER A 1 99 ? -7.773 10.659 -11.700 1.00 96.31 99 SER A CA 1
ATOM 783 C C . SER A 1 99 ? -8.439 9.861 -10.571 1.00 96.31 99 SER A C 1
ATOM 785 O O . SER A 1 99 ? -7.978 8.790 -10.167 1.00 96.31 99 SER A O 1
ATOM 787 N N . ARG A 1 100 ? -9.551 10.379 -10.040 1.00 96.44 100 ARG A N 1
ATOM 788 C CA . ARG A 1 100 ? -10.202 9.821 -8.843 1.00 96.44 100 ARG A CA 1
ATOM 789 C C . ARG A 1 100 ? -10.548 8.337 -8.979 1.00 96.44 100 ARG A C 1
ATOM 791 O O . ARG A 1 100 ? -10.252 7.562 -8.081 1.00 96.44 100 ARG A O 1
ATOM 798 N N . LYS A 1 101 ? -11.160 7.927 -10.095 1.00 96.06 101 LYS A N 1
ATOM 799 C CA . LYS A 1 101 ? -11.605 6.537 -10.308 1.00 96.06 101 LYS A CA 1
ATOM 800 C C . LYS A 1 101 ? -10.446 5.519 -10.224 1.00 96.06 101 LYS A C 1
ATOM 802 O O . LYS A 1 101 ? -10.538 4.616 -9.391 1.00 96.06 101 LYS A O 1
ATOM 807 N N . PRO A 1 102 ? -9.352 5.641 -11.007 1.00 96.19 102 PRO A N 1
ATOM 808 C CA . PRO A 1 102 ? -8.215 4.727 -10.895 1.00 96.19 102 PRO A CA 1
ATOM 809 C C . PRO A 1 102 ? -7.505 4.830 -9.541 1.00 96.19 102 PRO A C 1
ATOM 811 O O . PRO A 1 102 ? -7.084 3.803 -9.015 1.00 96.19 102 PRO A O 1
ATOM 814 N N . PHE A 1 103 ? -7.438 6.024 -8.938 1.00 97.62 103 PHE A N 1
ATOM 815 C CA . PHE A 1 103 ? -6.907 6.195 -7.585 1.00 97.62 103 PHE A CA 1
ATOM 816 C C . PHE A 1 103 ? -7.686 5.365 -6.550 1.00 97.62 103 PHE A C 1
ATOM 818 O O . PHE A 1 103 ? -7.083 4.592 -5.810 1.00 97.62 103 PHE A O 1
ATOM 825 N N . MET A 1 104 ? -9.019 5.471 -6.526 1.00 97.88 104 MET A N 1
ATOM 826 C CA . MET A 1 104 ? -9.864 4.740 -5.573 1.00 97.88 104 MET A CA 1
ATOM 827 C C . MET A 1 104 ? -9.782 3.227 -5.793 1.00 97.88 104 MET A C 1
ATOM 829 O O . MET A 1 104 ? -9.640 2.471 -4.831 1.00 97.88 104 MET A O 1
ATOM 833 N N . LYS A 1 105 ? -9.795 2.778 -7.060 1.00 97.31 105 LYS A N 1
ATOM 834 C CA . LYS A 1 105 ? -9.587 1.365 -7.416 1.00 97.31 105 LYS A CA 1
ATOM 835 C C . LYS A 1 105 ? -8.274 0.850 -6.827 1.00 97.31 105 LYS A C 1
ATOM 837 O O . LYS A 1 105 ? -8.280 -0.179 -6.153 1.00 97.31 105 LYS A O 1
ATOM 842 N N . TRP A 1 106 ? -7.175 1.563 -7.076 1.00 97.44 106 TRP A N 1
ATOM 843 C CA . TRP A 1 106 ? -5.849 1.189 -6.592 1.00 97.44 106 TRP A CA 1
ATOM 844 C C . TRP A 1 106 ? -5.779 1.184 -5.063 1.00 97.44 106 TRP A C 1
ATOM 846 O O . TRP A 1 106 ? -5.338 0.193 -4.490 1.00 97.44 106 TRP A O 1
ATOM 856 N N . PHE A 1 107 ? -6.272 2.229 -4.395 1.00 97.62 107 PHE A N 1
ATOM 857 C CA . PHE A 1 107 ? -6.216 2.334 -2.937 1.00 97.62 107 PHE A CA 1
ATOM 858 C C . PHE A 1 107 ? -6.958 1.176 -2.259 1.00 97.62 107 PHE A C 1
ATOM 860 O O . PHE A 1 107 ? -6.427 0.540 -1.350 1.00 97.62 107 PHE A O 1
ATOM 867 N N . TYR A 1 108 ? -8.171 0.856 -2.721 1.00 97.50 108 TYR A N 1
ATOM 868 C CA . TYR A 1 108 ? -8.940 -0.264 -2.179 1.00 97.50 108 TYR A CA 1
ATOM 869 C C . TYR A 1 108 ? -8.300 -1.617 -2.472 1.00 97.50 108 TYR A C 1
ATOM 871 O O . TYR A 1 108 ? -8.274 -2.486 -1.602 1.00 97.50 108 TYR A O 1
ATOM 879 N N . ALA A 1 109 ? -7.756 -1.801 -3.675 1.00 95.75 109 ALA A N 1
ATOM 880 C CA . ALA A 1 109 ? -7.048 -3.025 -4.017 1.00 95.75 109 ALA A CA 1
ATOM 881 C C . ALA A 1 109 ? -5.792 -3.205 -3.145 1.00 95.75 109 ALA A C 1
ATOM 883 O O . ALA A 1 109 ? -5.552 -4.296 -2.629 1.00 95.75 109 ALA A O 1
ATOM 884 N N . LEU A 1 110 ? -5.037 -2.124 -2.917 1.00 94.75 110 LEU A N 1
ATOM 885 C CA . LEU A 1 110 ? -3.857 -2.122 -2.059 1.00 94.75 110 LEU A CA 1
ATOM 886 C C . LEU A 1 110 ? -4.229 -2.397 -0.600 1.00 94.75 110 LEU A C 1
ATOM 888 O O . LEU A 1 110 ? -3.551 -3.186 0.049 1.00 94.75 110 LEU A O 1
ATOM 892 N N . PHE A 1 111 ? -5.324 -1.817 -0.098 1.00 95.25 111 PHE A N 1
ATOM 893 C CA . PHE A 1 111 ? -5.849 -2.132 1.233 1.00 95.25 111 PHE A CA 1
ATOM 894 C C . PHE A 1 111 ? -6.046 -3.644 1.404 1.00 95.25 111 PHE A C 1
ATOM 896 O O . PHE A 1 111 ? -5.511 -4.220 2.347 1.00 95.25 111 PHE A O 1
ATOM 903 N N . PHE A 1 112 ? -6.726 -4.312 0.467 1.00 93.81 112 PHE A N 1
ATOM 904 C CA . PHE A 1 112 ? -6.911 -5.763 0.548 1.00 93.81 112 PHE A CA 1
ATOM 905 C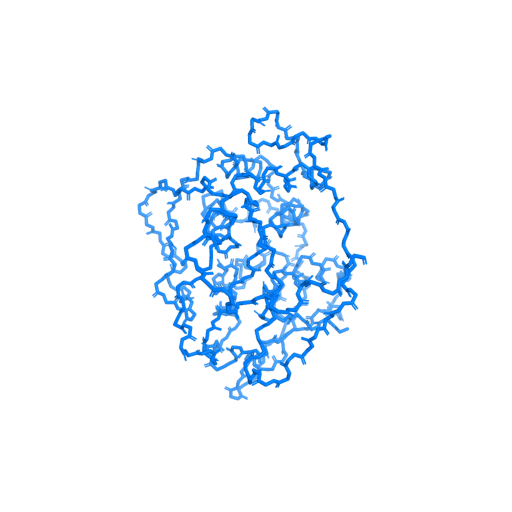 C . PHE A 1 112 ? -5.610 -6.546 0.370 1.00 93.81 112 PHE A C 1
ATOM 907 O O . PHE A 1 112 ? -5.427 -7.554 1.044 1.00 93.81 112 PHE A O 1
ATOM 914 N N . ARG A 1 113 ? -4.681 -6.073 -0.469 1.00 90.75 113 ARG A N 1
ATOM 915 C CA . ARG A 1 113 ? -3.346 -6.675 -0.615 1.00 90.75 113 ARG A CA 1
ATOM 916 C C . ARG A 1 113 ? -2.525 -6.610 0.678 1.00 90.75 113 ARG A C 1
ATOM 918 O O . ARG A 1 113 ? -1.711 -7.495 0.929 1.00 90.75 113 ARG A O 1
ATOM 925 N N . LEU A 1 114 ? -2.734 -5.572 1.487 1.00 90.31 114 LEU A N 1
ATOM 926 C CA . LEU A 1 114 ? -2.113 -5.411 2.801 1.00 90.31 114 LEU A CA 1
ATOM 927 C C . LEU A 1 114 ? -2.877 -6.135 3.916 1.00 90.31 114 LEU A C 1
ATOM 929 O O . LEU A 1 114 ? -2.268 -6.440 4.932 1.00 90.31 114 LEU A O 1
ATOM 933 N N . ALA A 1 115 ? -4.176 -6.388 3.755 1.00 90.50 115 ALA A N 1
ATOM 934 C CA . ALA A 1 115 ? -5.019 -7.009 4.777 1.00 90.50 115 ALA A CA 1
ATOM 935 C C . ALA A 1 115 ? -5.068 -8.543 4.676 1.00 90.50 115 ALA A C 1
ATOM 937 O O . ALA A 1 115 ? -5.117 -9.234 5.690 1.00 90.50 115 ALA A O 1
ATOM 938 N N . ILE A 1 116 ? -5.102 -9.078 3.452 1.00 87.00 116 ILE A N 1
ATOM 939 C CA . ILE A 1 116 ? -5.410 -10.486 3.187 1.00 87.00 116 ILE A CA 1
ATOM 940 C C . ILE A 1 116 ? -4.171 -11.185 2.613 1.00 87.00 116 ILE A C 1
ATOM 942 O O . ILE A 1 116 ? -3.635 -10.730 1.597 1.00 87.00 116 ILE A O 1
ATOM 946 N N . PRO A 1 117 ? -3.719 -12.302 3.216 1.00 78.94 117 PRO A N 1
ATOM 947 C CA . PRO A 1 117 ? -2.647 -13.102 2.644 1.00 78.94 117 PRO A CA 1
ATOM 948 C C . PRO A 1 117 ? -3.089 -13.725 1.325 1.00 78.94 117 PRO A C 1
ATOM 950 O O . PRO A 1 117 ? -4.243 -14.111 1.142 1.00 78.94 117 PRO A O 1
ATOM 953 N N . TYR A 1 118 ? -2.148 -13.846 0.397 1.00 75.38 118 TYR A N 1
ATOM 954 C CA . TYR A 1 118 ? -2.417 -14.511 -0.864 1.00 75.38 118 TYR A CA 1
ATOM 955 C C . TYR A 1 118 ? -2.548 -16.028 -0.698 1.00 75.38 118 TYR A C 1
ATOM 957 O O . TYR A 1 118 ? -1.773 -16.632 0.047 1.00 75.38 118 TYR A O 1
ATOM 965 N N . ASN A 1 119 ? -3.471 -16.644 -1.445 1.00 69.25 119 ASN A N 1
ATOM 966 C CA . ASN A 1 119 ? -3.570 -18.100 -1.538 1.00 69.25 119 ASN A CA 1
ATOM 967 C C . ASN A 1 119 ? -2.293 -18.639 -2.188 1.00 69.25 119 ASN A C 1
ATOM 969 O O . ASN A 1 119 ? -2.131 -18.580 -3.404 1.00 69.25 119 ASN A O 1
ATOM 973 N N . SER A 1 120 ? -1.377 -19.121 -1.356 1.00 69.31 120 SER A N 1
ATOM 974 C CA . SER A 1 120 ? -0.082 -19.647 -1.774 1.00 69.31 120 SER A CA 1
ATOM 975 C C . SER A 1 120 ? -0.004 -21.116 -1.396 1.00 69.31 120 SER A C 1
ATOM 977 O O . SER A 1 120 ? -0.456 -21.493 -0.314 1.00 69.31 120 SER A O 1
ATOM 979 N N . ASP A 1 121 ? 0.585 -21.936 -2.263 1.00 68.88 121 ASP A N 1
ATOM 980 C CA . ASP A 1 121 ? 0.880 -23.321 -1.914 1.00 68.88 121 ASP A CA 1
ATOM 981 C C . ASP A 1 121 ? 2.027 -23.358 -0.898 1.00 68.88 121 ASP A C 1
ATOM 983 O O . ASP A 1 121 ? 3.198 -23.159 -1.226 1.00 68.88 121 ASP A O 1
ATOM 987 N N . LEU A 1 122 ? 1.673 -23.590 0.365 1.00 70.25 122 LEU A N 1
ATOM 988 C CA . LEU A 1 122 ? 2.626 -23.632 1.470 1.00 70.25 122 LEU A CA 1
ATOM 989 C C . LEU A 1 122 ? 3.557 -24.852 1.403 1.00 70.25 122 LEU A C 1
ATOM 991 O O . LEU A 1 122 ? 4.595 -24.842 2.066 1.00 70.25 122 LEU A O 1
ATOM 995 N N . ASN A 1 123 ? 3.239 -25.865 0.587 1.00 67.94 123 ASN A N 1
ATOM 996 C CA . ASN A 1 123 ? 4.106 -27.027 0.383 1.00 67.94 123 ASN A CA 1
ATOM 997 C C . ASN A 1 123 ? 5.352 -26.678 -0.446 1.00 67.94 123 ASN A C 1
ATOM 999 O O . ASN A 1 123 ? 6.372 -27.356 -0.342 1.00 67.94 123 ASN A O 1
ATOM 1003 N N . MET A 1 124 ? 5.307 -25.589 -1.221 1.00 66.69 124 MET A N 1
ATOM 1004 C CA . MET A 1 124 ? 6.427 -25.094 -2.023 1.00 66.69 124 MET A CA 1
ATOM 1005 C C . MET A 1 124 ? 7.020 -23.817 -1.415 1.00 66.69 124 MET A C 1
ATOM 1007 O O . MET A 1 124 ? 7.026 -22.747 -2.019 1.00 66.69 124 MET A O 1
ATOM 1011 N N . SER A 1 125 ? 7.569 -23.907 -0.200 1.00 65.19 125 SER A N 1
ATOM 1012 C CA . SER A 1 125 ? 8.047 -22.738 0.567 1.00 65.19 125 SER A CA 1
ATOM 1013 C C . SER A 1 125 ? 9.080 -21.854 -0.155 1.00 65.19 125 SER A C 1
ATOM 1015 O O . SER A 1 125 ? 9.224 -20.672 0.176 1.00 65.19 125 SER A O 1
ATOM 1017 N N . ALA A 1 126 ? 9.813 -22.417 -1.122 1.00 64.69 126 ALA A N 1
ATOM 1018 C CA . ALA A 1 126 ? 10.802 -21.707 -1.933 1.00 64.69 126 ALA A CA 1
ATOM 1019 C C . ALA A 1 126 ? 10.181 -20.742 -2.962 1.00 64.69 126 ALA A C 1
ATOM 1021 O O . ALA A 1 126 ? 10.857 -19.806 -3.376 1.00 64.69 126 ALA A O 1
ATOM 1022 N N . THR A 1 127 ? 8.915 -20.932 -3.347 1.00 69.38 127 THR A N 1
ATOM 1023 C CA . THR A 1 127 ? 8.237 -20.138 -4.391 1.00 69.38 127 THR A CA 1
ATOM 1024 C C . THR A 1 127 ? 7.129 -19.232 -3.850 1.00 69.38 127 THR A C 1
ATOM 1026 O O . THR A 1 127 ? 6.600 -18.403 -4.585 1.00 69.38 127 THR A O 1
ATOM 1029 N N . VAL A 1 128 ? 6.775 -19.352 -2.565 1.00 77.75 128 VAL A N 1
ATOM 1030 C CA . VAL A 1 128 ? 5.724 -18.534 -1.937 1.00 77.75 128 VAL A CA 1
ATOM 1031 C C . VAL A 1 128 ? 6.131 -17.064 -1.908 1.00 77.75 128 VAL A C 1
ATOM 1033 O O . VAL A 1 128 ? 7.080 -16.726 -1.211 1.00 77.75 128 VAL A O 1
ATOM 1036 N N . ILE A 1 129 ? 5.376 -16.163 -2.530 1.00 80.38 129 ILE A N 1
ATOM 1037 C CA . ILE A 1 129 ? 5.584 -14.715 -2.386 1.00 80.38 129 ILE A CA 1
ATOM 1038 C C . ILE A 1 129 ? 4.771 -14.209 -1.188 1.00 80.38 129 ILE A C 1
ATOM 1040 O O . ILE A 1 129 ? 3.540 -14.219 -1.191 1.00 80.38 129 ILE A O 1
ATOM 1044 N N . PHE A 1 130 ? 5.456 -13.768 -0.129 1.00 77.50 130 PHE A N 1
ATOM 1045 C CA . PHE A 1 130 ? 4.780 -13.301 1.083 1.00 77.50 130 PHE A CA 1
ATOM 1046 C C . PHE A 1 130 ? 4.111 -11.943 0.875 1.00 77.50 130 PHE A C 1
ATOM 1048 O O . PHE A 1 130 ? 4.698 -11.013 0.322 1.00 77.50 130 PHE A O 1
ATOM 1055 N N . SER A 1 131 ? 2.884 -11.821 1.381 1.00 75.94 131 SER A N 1
ATOM 1056 C CA . SER A 1 131 ? 2.182 -10.539 1.429 1.00 75.94 131 SER A CA 1
ATOM 1057 C C . SER A 1 131 ? 2.740 -9.667 2.569 1.00 75.94 131 SER A C 1
ATOM 1059 O O . SER A 1 131 ? 3.084 -10.206 3.619 1.00 75.94 131 SER A O 1
ATOM 1061 N N . PRO A 1 132 ? 2.810 -8.330 2.409 1.00 70.69 132 PRO A N 1
ATOM 1062 C CA . PRO A 1 132 ? 3.331 -7.412 3.432 1.00 70.69 132 PRO A CA 1
ATOM 1063 C C . PRO A 1 132 ? 2.594 -7.460 4.781 1.00 70.69 132 PRO A C 1
ATOM 1065 O O . PRO A 1 132 ? 3.171 -7.088 5.799 1.00 70.69 132 PRO A O 1
ATOM 1068 N N . LEU A 1 133 ? 1.304 -7.824 4.759 1.00 74.88 133 LEU A N 1
ATOM 1069 C CA . LEU A 1 133 ? 0.394 -7.953 5.909 1.00 74.88 133 LEU A CA 1
ATOM 1070 C C . LEU A 1 133 ? 0.510 -6.844 6.970 1.00 74.88 133 LEU A C 1
ATOM 1072 O O . LEU A 1 133 ? 0.515 -7.112 8.166 1.00 74.88 133 LEU A O 1
ATOM 1076 N N . THR A 1 134 ? 0.641 -5.586 6.535 1.00 84.19 134 THR A N 1
ATOM 1077 C CA . THR A 1 134 ? 0.881 -4.451 7.437 1.00 84.19 134 THR A CA 1
ATOM 1078 C C . THR A 1 134 ? -0.035 -3.278 7.089 1.00 84.19 134 THR A C 1
ATOM 1080 O O . THR A 1 134 ? 0.284 -2.450 6.233 1.00 84.19 134 THR A O 1
ATOM 1083 N N . LEU A 1 135 ? -1.174 -3.171 7.782 1.00 91.19 135 LEU A N 1
ATOM 1084 C CA . LEU A 1 135 ? -2.164 -2.107 7.557 1.00 91.19 135 LEU A CA 1
ATOM 1085 C C . LEU A 1 135 ? -1.687 -0.713 7.990 1.00 91.19 135 LEU A C 1
ATOM 1087 O O . LEU A 1 135 ? -2.171 0.293 7.470 1.00 91.19 135 LEU A O 1
ATOM 1091 N N . THR A 1 136 ? -0.687 -0.621 8.873 1.00 91.75 136 THR A N 1
ATOM 1092 C CA . THR A 1 136 ? -0.114 0.668 9.308 1.00 91.75 136 THR A CA 1
ATOM 1093 C C . THR A 1 136 ? 0.465 1.481 8.145 1.00 91.75 136 THR A C 1
ATOM 1095 O O . THR A 1 136 ? 0.430 2.712 8.177 1.00 91.75 136 THR A O 1
ATOM 1098 N N . ILE A 1 137 ? 0.929 0.813 7.079 1.00 89.38 137 ILE A N 1
ATOM 1099 C CA . ILE A 1 137 ? 1.479 1.447 5.871 1.00 89.38 137 ILE A CA 1
ATOM 1100 C C . ILE A 1 137 ? 0.458 2.380 5.206 1.00 89.38 137 ILE A C 1
ATOM 1102 O O . ILE A 1 137 ? 0.851 3.392 4.632 1.00 89.38 137 ILE A O 1
ATOM 1106 N N . ILE A 1 138 ? -0.844 2.105 5.325 1.00 94.25 138 ILE A N 1
ATOM 1107 C CA . ILE A 1 138 ? -1.899 2.933 4.722 1.00 94.25 138 ILE A CA 1
ATOM 1108 C C . ILE A 1 138 ? -1.873 4.363 5.271 1.00 94.25 138 ILE A C 1
ATOM 1110 O O . ILE A 1 138 ? -2.080 5.312 4.519 1.00 94.25 138 ILE A O 1
ATOM 1114 N N . PHE A 1 139 ? -1.574 4.546 6.556 1.00 94.94 139 PHE A N 1
ATOM 1115 C CA . PHE A 1 139 ? -1.545 5.870 7.182 1.00 94.94 139 PHE A CA 1
ATOM 1116 C C . PHE A 1 139 ? -0.340 6.692 6.722 1.00 94.94 139 PHE A C 1
ATOM 1118 O O . PHE A 1 139 ? -0.479 7.867 6.382 1.00 94.94 139 PHE A O 1
ATOM 1125 N N . TRP A 1 140 ? 0.823 6.049 6.612 1.00 92.62 140 TRP A N 1
ATOM 1126 C CA . TRP A 1 140 ? 2.013 6.652 6.010 1.00 92.62 140 TRP A CA 1
ATOM 1127 C C . TRP A 1 140 ? 1.796 6.990 4.539 1.00 92.62 140 TRP A C 1
ATOM 1129 O O . TRP A 1 140 ? 2.199 8.058 4.079 1.00 92.62 140 TRP A O 1
ATOM 1139 N N . LEU A 1 141 ? 1.106 6.109 3.815 1.00 94.56 141 LEU A N 1
ATOM 1140 C CA . LEU A 1 141 ? 0.740 6.338 2.431 1.00 94.56 141 LEU A CA 1
ATOM 1141 C C . LEU A 1 141 ? -0.197 7.543 2.290 1.00 94.56 141 LEU A C 1
ATOM 1143 O O . LEU A 1 141 ? 0.037 8.372 1.423 1.00 94.56 141 LEU A O 1
ATOM 1147 N N . ILE A 1 142 ? -1.212 7.694 3.145 1.00 96.62 142 ILE A N 1
ATOM 1148 C CA . ILE A 1 142 ? -2.103 8.867 3.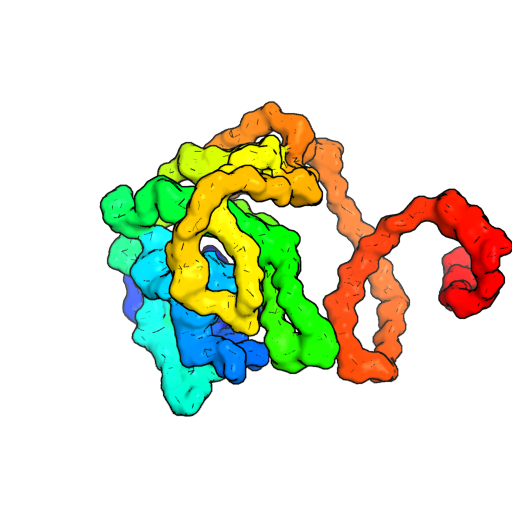137 1.00 96.62 142 ILE A CA 1
ATOM 1149 C C . ILE A 1 142 ? -1.309 10.164 3.361 1.00 96.62 142 ILE A C 1
ATOM 1151 O O . ILE A 1 142 ? -1.482 11.131 2.616 1.00 96.62 142 ILE A O 1
ATOM 1155 N N . ALA A 1 143 ? -0.411 10.187 4.349 1.00 94.38 143 ALA A N 1
ATOM 1156 C CA . ALA A 1 143 ? 0.438 11.351 4.606 1.00 94.38 143 ALA A CA 1
ATOM 1157 C C . ALA A 1 143 ? 1.330 11.685 3.393 1.00 94.38 143 ALA A C 1
ATOM 1159 O O . ALA A 1 143 ? 1.469 12.849 3.012 1.00 94.38 143 ALA A O 1
ATOM 1160 N N . HIS A 1 144 ? 1.884 10.662 2.740 1.00 94.25 144 HIS A N 1
ATOM 1161 C CA . HIS A 1 144 ? 2.685 10.816 1.529 1.00 94.25 144 HIS A CA 1
ATOM 1162 C C . HIS A 1 144 ? 1.862 11.310 0.330 1.00 94.25 144 HIS A C 1
ATOM 1164 O O . HIS A 1 144 ? 2.234 12.276 -0.326 1.00 94.25 144 HIS A O 1
ATOM 1170 N N . LEU A 1 145 ? 0.709 10.700 0.057 1.00 95.69 145 LEU A N 1
ATOM 1171 C CA . LEU A 1 145 ? -0.184 11.096 -1.032 1.00 95.69 145 LEU A CA 1
ATOM 1172 C C . LEU A 1 145 ? -0.598 12.570 -0.894 1.00 95.69 145 LEU A C 1
ATOM 1174 O O . LEU A 1 145 ? -0.634 13.302 -1.886 1.00 95.69 145 LEU A O 1
ATOM 1178 N N . ARG A 1 146 ? -0.832 13.044 0.338 1.00 95.50 146 ARG A N 1
ATOM 1179 C CA . ARG A 1 146 ? -1.054 14.471 0.599 1.00 95.50 146 ARG A CA 1
ATOM 1180 C C . ARG A 1 146 ? 0.146 15.327 0.213 1.00 95.50 146 ARG A C 1
ATOM 1182 O O . ARG A 1 146 ? -0.059 16.376 -0.396 1.00 95.50 146 ARG A O 1
ATOM 1189 N N . SER A 1 147 ? 1.361 14.921 0.581 1.00 93.00 147 SER A N 1
ATOM 1190 C CA . SER A 1 147 ? 2.571 15.715 0.337 1.00 93.00 147 SER A CA 1
ATOM 1191 C C . SER A 1 147 ? 2.922 15.829 -1.150 1.00 93.00 147 SER A C 1
ATOM 1193 O O . SER A 1 147 ? 3.482 16.844 -1.559 1.00 93.00 147 SER A O 1
ATOM 1195 N N . ILE A 1 148 ? 2.524 14.852 -1.972 1.00 93.75 148 ILE A N 1
ATOM 1196 C CA . ILE A 1 148 ? 2.700 14.894 -3.434 1.00 93.75 148 ILE A CA 1
ATOM 1197 C C . ILE A 1 148 ? 1.534 15.564 -4.180 1.00 93.75 148 ILE A C 1
ATOM 1199 O O . ILE A 1 148 ? 1.650 15.809 -5.380 1.00 93.75 148 ILE A O 1
ATOM 1203 N N . GLY A 1 149 ? 0.444 15.916 -3.484 1.00 95.19 149 GLY A N 1
ATOM 1204 C CA . GLY A 1 149 ? -0.618 16.785 -4.006 1.00 95.19 149 GLY A CA 1
ATOM 1205 C C . GLY A 1 149 ? -2.013 16.165 -4.130 1.00 95.19 149 GLY A C 1
ATOM 1206 O O . GLY A 1 149 ? -2.920 16.857 -4.595 1.00 95.19 149 GLY A O 1
ATOM 1207 N N . TYR A 1 150 ? -2.238 14.912 -3.711 1.00 97.50 150 TYR A N 1
ATOM 1208 C CA . TYR A 1 150 ? -3.580 14.315 -3.779 1.00 97.50 150 TYR A CA 1
ATOM 1209 C C . TYR A 1 150 ? -4.584 15.042 -2.865 1.00 97.50 150 TYR A C 1
ATOM 1211 O O . TYR A 1 150 ? -4.232 15.446 -1.747 1.00 97.50 150 TYR A O 1
ATOM 1219 N N . PRO A 1 151 ? -5.856 15.187 -3.292 1.00 97.06 151 PRO A N 1
ATOM 1220 C CA . PRO A 1 151 ? -6.881 15.836 -2.480 1.00 97.06 151 PRO A CA 1
ATOM 1221 C C . PRO A 1 151 ? -7.191 15.066 -1.189 1.00 97.06 151 PRO A C 1
ATOM 1223 O O . PRO A 1 151 ? -7.542 13.885 -1.231 1.00 97.06 151 PRO A O 1
ATOM 1226 N N . SER A 1 152 ? -7.161 15.752 -0.038 1.00 97.06 152 SER A N 1
ATOM 1227 C CA . SER A 1 152 ? -7.463 15.152 1.275 1.00 97.06 152 SER A CA 1
ATOM 1228 C C . SER A 1 152 ? -8.810 14.434 1.325 1.00 97.06 152 SER A C 1
ATOM 1230 O O . SER A 1 152 ? -8.921 13.387 1.959 1.00 97.06 152 SER A O 1
ATOM 1232 N N . HIS A 1 153 ? -9.829 14.961 0.642 1.00 96.69 153 HIS A N 1
ATOM 1233 C CA . HIS A 1 153 ? -11.167 14.373 0.664 1.00 96.69 153 HIS A CA 1
ATOM 1234 C C . HIS A 1 153 ? -11.242 13.011 -0.050 1.00 96.69 153 HIS A C 1
ATOM 1236 O O . HIS A 1 153 ? -12.033 12.180 0.379 1.00 96.69 153 HIS A O 1
ATOM 1242 N N . TRP A 1 154 ? -10.392 12.724 -1.052 1.00 97.69 154 TRP A N 1
ATOM 1243 C CA . TRP A 1 154 ? -10.331 11.387 -1.676 1.00 97.69 154 TRP A CA 1
ATOM 1244 C C . TRP A 1 154 ? -9.762 10.350 -0.710 1.00 97.69 154 TRP A C 1
ATOM 1246 O O . TRP A 1 154 ? -10.294 9.253 -0.580 1.00 97.69 154 TRP A O 1
ATOM 1256 N N . MET A 1 155 ? -8.692 10.709 0.003 1.00 97.38 155 MET A N 1
ATOM 1257 C CA . MET A 1 155 ? -8.070 9.833 1.000 1.00 97.38 155 MET A CA 1
ATOM 1258 C C . MET A 1 155 ? -8.977 9.626 2.215 1.00 97.38 155 MET A C 1
ATOM 1260 O O . MET A 1 155 ? -9.075 8.510 2.721 1.00 97.38 155 MET A O 1
ATOM 1264 N N . SER A 1 156 ? -9.667 10.684 2.653 1.00 97.38 156 SER A N 1
ATOM 1265 C CA . SER A 1 156 ? -10.670 10.607 3.718 1.00 97.38 156 SER A CA 1
ATOM 1266 C C . SER A 1 156 ? -11.806 9.669 3.326 1.00 97.38 156 SER A C 1
ATOM 1268 O O . SER A 1 156 ? -12.109 8.734 4.057 1.00 97.38 156 SER A O 1
ATOM 1270 N N . GLU A 1 157 ? -12.378 9.836 2.134 1.00 97.56 157 GLU A N 1
ATOM 1271 C CA . GLU A 1 157 ? -13.413 8.941 1.618 1.00 97.56 157 GLU A CA 1
ATOM 1272 C C . GLU A 1 157 ? -12.934 7.486 1.551 1.00 97.56 157 GLU A C 1
ATOM 1274 O O . GLU A 1 157 ? -13.625 6.589 2.036 1.00 97.56 157 GLU A O 1
ATOM 1279 N N . ALA A 1 158 ? -11.737 7.244 1.010 1.00 97.44 158 ALA A N 1
ATOM 1280 C CA . ALA A 1 158 ? -11.170 5.906 0.919 1.00 97.44 158 ALA A CA 1
AT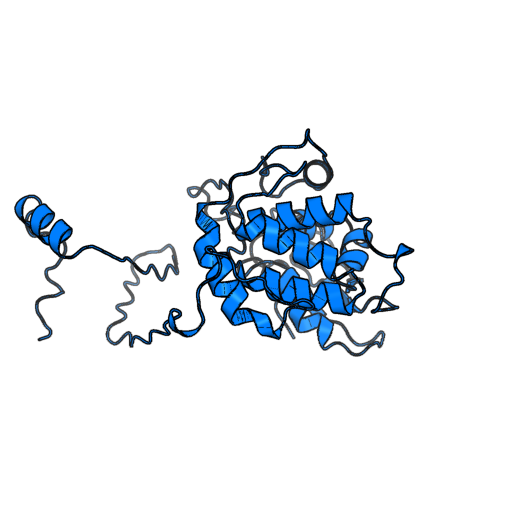OM 1281 C C . ALA A 1 158 ? -11.021 5.256 2.305 1.00 97.44 158 ALA A C 1
ATOM 1283 O O . ALA A 1 158 ? -11.529 4.155 2.526 1.00 97.44 158 ALA A O 1
ATOM 1284 N N . LEU A 1 159 ? -10.412 5.959 3.264 1.00 96.94 159 LEU A N 1
ATOM 1285 C CA . LEU A 1 159 ? -10.227 5.466 4.629 1.00 96.94 159 LEU A CA 1
ATOM 1286 C C . LEU A 1 159 ? -11.564 5.240 5.350 1.00 96.94 159 LEU A C 1
ATOM 1288 O O . LEU A 1 159 ? -11.763 4.199 5.975 1.00 96.94 159 LEU A O 1
ATOM 1292 N N . LEU A 1 160 ? -12.501 6.186 5.260 1.00 96.12 160 LEU A N 1
ATOM 1293 C CA . LEU A 1 160 ? -13.799 6.092 5.931 1.00 96.12 160 LEU A CA 1
ATOM 1294 C C . LEU A 1 160 ? -14.671 4.978 5.351 1.00 96.12 160 LEU A C 1
ATOM 1296 O O . LEU A 1 160 ? -15.388 4.322 6.105 1.00 96.12 160 LEU A O 1
ATOM 1300 N N . ASN A 1 161 ? -14.601 4.732 4.043 1.00 96.62 161 ASN A N 1
ATOM 1301 C CA . ASN A 1 161 ? -15.287 3.603 3.421 1.00 96.62 161 ASN A CA 1
ATOM 1302 C C . ASN A 1 161 ? -14.706 2.270 3.905 1.00 96.62 161 ASN A C 1
ATOM 1304 O O . ASN A 1 161 ? -15.479 1.367 4.236 1.00 96.62 161 ASN A O 1
ATOM 1308 N N . SER A 1 162 ? -13.381 2.171 4.063 1.00 95.38 162 SER A N 1
ATOM 1309 C CA . SER A 1 162 ? -12.749 1.013 4.705 1.00 95.38 162 SER A CA 1
ATOM 1310 C C . SER A 1 162 ? -13.186 0.857 6.170 1.00 95.38 162 SER A C 1
ATOM 1312 O O . SER A 1 162 ? -13.452 -0.251 6.616 1.00 95.38 162 SER A O 1
ATOM 1314 N N . LEU A 1 163 ? -13.371 1.938 6.926 1.00 95.12 163 LEU A N 1
ATOM 1315 C CA . LEU A 1 163 ? -13.827 1.866 8.325 1.00 95.12 163 LEU A CA 1
ATOM 1316 C C . LEU A 1 163 ? -15.325 1.547 8.492 1.00 95.12 163 LEU A C 1
ATOM 1318 O O . LEU A 1 163 ? -15.762 1.221 9.593 1.00 95.12 163 LEU A O 1
ATOM 1322 N N . LYS A 1 164 ? -16.128 1.657 7.428 1.00 94.81 164 LYS A N 1
ATOM 1323 C CA . LYS A 1 164 ? -17.596 1.498 7.465 1.00 94.81 164 LYS A CA 1
ATOM 1324 C C . LYS A 1 164 ? -18.107 0.242 6.760 1.00 94.81 164 LYS A C 1
ATOM 1326 O O . LYS A 1 164 ? -19.316 0.111 6.589 1.00 94.81 164 LYS A O 1
ATOM 1331 N N . ASN A 1 165 ? -17.221 -0.646 6.313 1.00 95.38 165 ASN A N 1
ATOM 1332 C CA . ASN A 1 165 ? -17.574 -1.746 5.413 1.00 95.38 165 ASN A CA 1
ATOM 1333 C C . ASN A 1 165 ? -18.251 -1.275 4.114 1.00 95.38 165 ASN A C 1
ATOM 1335 O O . ASN A 1 165 ? -19.220 -1.877 3.662 1.00 95.38 165 ASN A O 1
ATOM 1339 N N . LYS A 1 166 ? -17.798 -0.165 3.523 1.00 96.25 166 LYS A N 1
ATOM 1340 C CA . LYS A 1 166 ? -18.390 0.427 2.307 1.00 96.25 166 LYS A CA 1
ATOM 1341 C C . LYS A 1 166 ? -17.404 0.459 1.143 1.00 96.25 166 LYS A C 1
ATOM 1343 O O . LYS A 1 166 ? -17.377 1.414 0.373 1.00 96.25 166 LYS A O 1
ATOM 1348 N N . VAL A 1 167 ? -16.577 -0.577 1.015 1.00 97.12 167 VAL A N 1
ATOM 1349 C CA . VAL A 1 167 ? -15.611 -0.684 -0.081 1.00 97.12 167 VAL A CA 1
ATOM 1350 C C . VAL A 1 167 ? -16.296 -1.264 -1.318 1.00 97.12 167 VAL A C 1
ATOM 1352 O O . VAL A 1 167 ? -16.531 -2.468 -1.406 1.00 97.12 167 VAL A O 1
ATOM 1355 N N . TYR A 1 168 ? -16.617 -0.396 -2.275 1.00 97.44 168 TYR A N 1
ATOM 1356 C CA . TYR A 1 168 ? -17.086 -0.764 -3.611 1.00 97.44 168 TYR A CA 1
ATOM 1357 C C . TYR A 1 168 ? -15.946 -0.542 -4.600 1.00 97.44 168 TYR A C 1
ATOM 1359 O O . TYR A 1 168 ? -15.342 0.530 -4.631 1.00 97.44 168 TYR A O 1
ATOM 1367 N N . THR A 1 169 ? -15.582 -1.577 -5.355 1.00 97.31 169 THR A N 1
ATOM 1368 C CA . THR A 1 169 ? -14.440 -1.497 -6.271 1.00 97.31 169 THR A CA 1
ATOM 1369 C C . THR A 1 169 ? -14.573 -2.432 -7.468 1.00 97.31 169 THR A C 1
ATOM 1371 O O . THR A 1 169 ? -15.247 -3.470 -7.441 1.00 97.31 169 THR A O 1
ATOM 1374 N N . THR A 1 170 ? -13.883 -2.061 -8.542 1.00 97.31 170 THR A N 1
ATOM 1375 C CA . THR A 1 170 ? -13.698 -2.869 -9.752 1.00 97.31 170 THR A CA 1
ATOM 1376 C C . THR A 1 170 ? -12.486 -3.800 -9.651 1.00 97.31 170 THR A C 1
ATOM 1378 O O . THR A 1 170 ? -12.264 -4.608 -10.552 1.00 97.31 170 THR A O 1
ATOM 1381 N N . ALA A 1 171 ? -11.702 -3.715 -8.570 1.00 94.81 171 ALA A N 1
ATOM 1382 C CA . ALA A 1 171 ? -10.574 -4.605 -8.304 1.00 94.81 171 ALA A CA 1
ATOM 1383 C C . ALA A 1 171 ? -11.027 -6.011 -7.877 1.00 94.81 171 ALA A C 1
ATOM 1385 O O . ALA A 1 171 ? -12.134 -6.197 -7.360 1.00 94.81 171 ALA A O 1
ATOM 1386 N N . ARG A 1 172 ? -10.166 -7.013 -8.080 1.00 92.19 172 ARG A N 1
ATOM 1387 C CA . ARG A 1 172 ? -10.420 -8.406 -7.690 1.00 92.19 172 ARG A CA 1
ATOM 1388 C C . ARG A 1 172 ? -9.209 -9.044 -7.020 1.00 92.19 172 ARG A C 1
ATOM 1390 O O . ARG A 1 172 ? -8.088 -8.610 -7.282 1.00 92.19 172 ARG A O 1
ATOM 1397 N N . PRO A 1 173 ? -9.433 -10.072 -6.179 1.00 89.75 173 PRO A N 1
ATOM 1398 C CA . PRO A 1 173 ? -8.348 -10.892 -5.666 1.00 89.75 173 PRO A CA 1
ATOM 1399 C C . PRO A 1 173 ? -7.502 -11.445 -6.824 1.00 89.75 173 PRO A C 1
ATOM 1401 O O . PRO A 1 173 ? -8.082 -11.859 -7.837 1.00 89.75 173 PRO A O 1
ATOM 1404 N N . PRO A 1 174 ? -6.165 -11.466 -6.697 1.00 88.62 174 PRO A N 1
ATOM 1405 C CA . PRO A 1 174 ? -5.316 -12.028 -7.737 1.00 88.62 174 PRO A CA 1
ATOM 1406 C C . PRO A 1 174 ? -5.611 -13.520 -7.923 1.00 88.62 174 PRO A C 1
ATOM 1408 O O . PRO A 1 174 ? -5.969 -14.219 -6.974 1.00 88.62 174 PRO A O 1
ATOM 1411 N N . ARG A 1 175 ? -5.417 -14.039 -9.137 1.00 86.06 175 ARG A N 1
ATOM 1412 C CA . ARG A 1 175 ? -5.544 -15.482 -9.436 1.00 86.06 175 ARG A CA 1
ATOM 1413 C C . ARG A 1 175 ? -4.208 -16.197 -9.629 1.00 86.06 175 ARG A C 1
ATOM 1415 O O . ARG A 1 175 ? -4.188 -17.420 -9.666 1.00 86.06 175 ARG A O 1
ATOM 1422 N N . HIS A 1 176 ? -3.126 -15.430 -9.728 1.00 83.62 176 HIS A N 1
ATOM 1423 C CA . HIS A 1 176 ? -1.764 -15.924 -9.849 1.00 83.62 176 HIS A CA 1
ATOM 1424 C C . HIS A 1 176 ? -0.840 -15.122 -8.925 1.00 83.62 176 HIS A C 1
ATOM 1426 O O . HIS A 1 176 ? -1.142 -13.970 -8.596 1.00 83.62 176 HIS A O 1
ATOM 1432 N N . SER A 1 177 ? 0.285 -15.726 -8.545 1.00 82.75 177 SER A N 1
ATOM 1433 C CA . SER A 1 177 ? 1.410 -15.053 -7.895 1.00 82.75 177 SER A CA 1
ATOM 1434 C C . SER A 1 177 ? 2.705 -15.476 -8.607 1.00 82.75 177 SER A C 1
ATOM 1436 O O . SER A 1 177 ? 2.945 -16.680 -8.716 1.00 82.75 177 SER A O 1
ATOM 1438 N N . PRO A 1 178 ? 3.509 -14.531 -9.131 1.00 88.00 178 PRO A N 1
ATOM 1439 C CA . PRO A 1 178 ? 3.255 -13.089 -9.153 1.00 88.00 178 PRO A CA 1
ATOM 1440 C C . PRO A 1 178 ? 2.007 -12.699 -9.962 1.00 88.00 178 PRO A C 1
ATOM 1442 O O . PRO A 1 178 ? 1.615 -13.383 -10.907 1.00 88.00 178 PRO A O 1
ATOM 1445 N N . ASN A 1 179 ? 1.378 -11.590 -9.585 1.00 88.88 179 ASN A N 1
ATOM 1446 C CA . ASN A 1 179 ? 0.197 -11.042 -10.228 1.00 88.88 179 ASN A CA 1
ATOM 1447 C C . ASN A 1 179 ? 0.595 -10.332 -11.532 1.00 88.88 179 ASN A C 1
ATOM 1449 O O . ASN A 1 179 ? 1.285 -9.308 -11.476 1.00 88.88 179 ASN A O 1
ATOM 1453 N N . PRO A 1 180 ? 0.162 -10.823 -12.708 1.00 91.81 180 PRO A N 1
ATOM 1454 C CA . PRO A 1 180 ? 0.529 -10.210 -13.974 1.00 91.81 180 PRO A CA 1
ATOM 1455 C C . PRO A 1 180 ? 0.063 -8.755 -14.057 1.00 91.81 180 PRO A C 1
ATOM 1457 O O . PRO A 1 180 ? -1.067 -8.421 -13.693 1.00 91.81 180 PRO A O 1
ATOM 1460 N N . VAL A 1 181 ? 0.896 -7.888 -14.636 1.00 93.62 181 VAL A N 1
ATOM 1461 C CA . VAL A 1 181 ? 0.570 -6.468 -14.866 1.00 93.62 181 VAL A CA 1
ATOM 1462 C C . VAL A 1 181 ? -0.770 -6.304 -15.600 1.00 93.62 181 VAL A C 1
ATOM 1464 O O . VAL A 1 181 ? -1.553 -5.402 -15.300 1.00 93.62 181 VAL A O 1
ATOM 1467 N N . THR A 1 182 ? -1.062 -7.196 -16.549 1.00 94.00 182 THR A N 1
ATOM 1468 C CA . THR A 1 182 ? -2.318 -7.224 -17.312 1.00 94.00 182 THR A CA 1
ATOM 1469 C C . THR A 1 182 ? -3.543 -7.481 -16.431 1.00 94.00 182 THR A C 1
ATOM 1471 O O . THR A 1 182 ? -4.579 -6.846 -16.630 1.00 94.00 182 THR A O 1
ATOM 1474 N N . GLU A 1 183 ? -3.426 -8.347 -15.423 1.00 92.56 183 GLU A N 1
ATOM 1475 C CA . GLU A 1 183 ? -4.491 -8.633 -14.457 1.00 92.56 183 GLU A CA 1
ATOM 1476 C C . GLU A 1 183 ? -4.694 -7.465 -13.484 1.00 92.56 183 GLU A C 1
ATOM 1478 O O . GLU A 1 183 ? -5.833 -7.093 -13.208 1.00 92.56 183 GLU A O 1
ATOM 1483 N N . VAL A 1 184 ? -3.621 -6.797 -13.040 1.00 93.50 184 VAL A N 1
ATOM 1484 C CA . VAL A 1 184 ? -3.723 -5.580 -12.206 1.00 93.50 184 VAL A CA 1
ATOM 1485 C C . VAL A 1 184 ? -4.449 -4.445 -12.949 1.00 93.50 184 VAL A C 1
ATOM 1487 O O . VAL A 1 184 ? -5.272 -3.727 -12.366 1.00 93.50 184 VAL A O 1
ATOM 1490 N N . LYS A 1 185 ? -4.196 -4.291 -14.258 1.00 93.50 185 LYS A N 1
ATOM 1491 C CA . LYS A 1 185 ? -4.872 -3.285 -15.099 1.00 93.50 185 LYS A CA 1
ATOM 1492 C C . LYS A 1 185 ? -6.360 -3.579 -15.291 1.00 93.50 185 LYS A C 1
ATOM 1494 O O . LYS A 1 185 ? -7.144 -2.634 -15.392 1.00 93.50 185 LYS A O 1
ATOM 1499 N N . ARG A 1 186 ? -6.768 -4.851 -15.303 1.00 94.31 186 ARG A N 1
ATOM 1500 C CA . ARG A 1 186 ? -8.141 -5.272 -15.618 1.00 94.31 186 ARG A CA 1
ATOM 1501 C C . ARG A 1 186 ? -9.172 -4.588 -14.716 1.00 94.31 186 ARG A C 1
ATOM 1503 O O . ARG A 1 186 ? -9.005 -4.487 -13.501 1.00 94.31 186 ARG A O 1
ATOM 1510 N N . GLU A 1 187 ? -10.247 -4.087 -15.317 1.00 94.12 187 GLU A N 1
ATOM 1511 C CA . GLU A 1 187 ? -11.424 -3.595 -14.599 1.00 94.12 187 GLU A CA 1
ATOM 1512 C C . GLU A 1 187 ? -12.528 -4.648 -14.654 1.00 94.12 187 GLU A C 1
ATOM 1514 O O . GLU A 1 187 ? -12.812 -5.221 -15.703 1.00 94.12 187 GLU A O 1
ATOM 1519 N N . HIS A 1 188 ? -13.153 -4.901 -13.510 1.00 95.69 188 HIS A N 1
ATOM 1520 C CA . HIS A 1 188 ? -14.331 -5.750 -13.411 1.00 95.69 188 HIS A CA 1
ATOM 1521 C C . HIS A 1 188 ? -15.561 -4.903 -13.084 1.00 95.69 188 HIS A C 1
ATOM 1523 O O . HIS A 1 188 ? -15.437 -3.746 -12.688 1.00 95.69 188 HIS A O 1
ATOM 1529 N N . ALA A 1 189 ? -16.754 -5.495 -13.184 1.00 96.81 189 ALA A N 1
ATOM 1530 C CA . ALA A 1 189 ? -17.971 -4.864 -12.676 1.00 96.81 189 ALA A CA 1
ATOM 1531 C C . ALA A 1 189 ? -17.783 -4.417 -11.216 1.00 96.81 189 ALA A C 1
ATOM 1533 O O . ALA A 1 189 ? -17.144 -5.120 -10.429 1.00 96.81 189 ALA A O 1
ATOM 1534 N N . GLU A 1 190 ? -18.319 -3.264 -10.834 1.00 97.12 190 GLU A N 1
ATOM 1535 C CA . GLU A 1 190 ? -18.211 -2.803 -9.452 1.00 97.12 190 GLU A CA 1
ATOM 1536 C C . GLU A 1 190 ? -18.909 -3.790 -8.507 1.00 97.12 190 GLU A C 1
ATOM 1538 O O . GLU A 1 190 ? -20.011 -4.267 -8.780 1.00 97.12 190 GLU A O 1
ATOM 1543 N N . LYS A 1 191 ? -18.233 -4.154 -7.415 1.00 97.44 191 LYS A N 1
ATOM 1544 C CA . LYS A 1 191 ? -18.801 -5.001 -6.365 1.00 97.44 191 LYS A CA 1
ATOM 1545 C C . LYS A 1 191 ? -18.385 -4.497 -4.997 1.00 97.44 191 LYS A C 1
ATOM 1547 O O . LYS A 1 191 ? -17.280 -3.979 -4.826 1.00 97.44 191 LYS A O 1
ATOM 1552 N N . HIS A 1 192 ? -19.269 -4.712 -4.031 1.00 97.62 192 HIS A N 1
ATOM 1553 C CA . HIS A 1 192 ? -18.937 -4.592 -2.622 1.00 97.62 192 HIS A CA 1
ATOM 1554 C C . HIS A 1 192 ? -17.970 -5.710 -2.226 1.00 97.62 192 HIS A C 1
ATOM 1556 O O . HIS A 1 192 ? -18.232 -6.883 -2.502 1.00 97.62 192 HIS A O 1
ATOM 1562 N N . LEU A 1 193 ? -16.851 -5.347 -1.605 1.00 95.62 193 LEU A N 1
ATOM 1563 C CA . LEU A 1 193 ? -15.919 -6.289 -1.000 1.00 95.62 193 LEU A CA 1
ATOM 1564 C C . LEU A 1 193 ? -16.012 -6.157 0.520 1.00 95.62 193 LEU A C 1
ATOM 1566 O O . LEU A 1 193 ? -15.797 -5.078 1.071 1.00 95.62 193 LEU A O 1
ATOM 1570 N N . CYS A 1 194 ? -16.328 -7.263 1.190 1.00 94.94 194 CYS A N 1
ATOM 1571 C CA . CYS A 1 194 ? -16.444 -7.291 2.642 1.00 94.94 194 CYS A CA 1
ATOM 1572 C C . CYS A 1 194 ? -15.071 -7.100 3.295 1.00 94.94 194 CYS A C 1
ATOM 1574 O O . CYS A 1 194 ? -14.131 -7.843 3.011 1.00 94.94 194 CYS A O 1
ATOM 1576 N N . ASN A 1 195 ? -14.973 -6.136 4.206 1.00 94.31 195 ASN A N 1
ATOM 1577 C CA . ASN A 1 195 ? -13.780 -5.909 5.014 1.00 94.31 195 ASN A CA 1
ATOM 1578 C C . ASN A 1 195 ? -14.083 -5.786 6.516 1.00 94.31 195 ASN A C 1
ATOM 1580 O O . ASN A 1 195 ? -13.252 -5.273 7.264 1.00 94.31 195 ASN A O 1
ATOM 1584 N N . LEU A 1 196 ? -15.236 -6.309 6.961 1.00 94.44 196 LEU A N 1
ATOM 1585 C CA . LEU A 1 196 ? -15.633 -6.381 8.376 1.00 94.44 196 LEU A CA 1
ATOM 1586 C C . LEU A 1 196 ? -14.519 -6.877 9.316 1.00 94.44 196 LEU A C 1
ATOM 1588 O O . LEU A 1 196 ? -14.325 -6.223 10.343 1.00 94.44 196 LEU A O 1
ATOM 1592 N N . PRO A 1 197 ? -13.750 -7.944 8.992 1.00 93.00 197 PRO A N 1
ATOM 1593 C CA . PRO A 1 197 ? -12.717 -8.452 9.900 1.00 93.00 197 PRO A CA 1
ATOM 1594 C C . PRO A 1 197 ? -11.630 -7.427 10.248 1.00 93.00 197 PRO A C 1
ATOM 1596 O O . PRO A 1 197 ? -11.025 -7.509 11.310 1.00 93.00 197 PRO A O 1
ATOM 1599 N N . PHE A 1 198 ? -11.404 -6.439 9.379 1.00 92.62 198 PHE A N 1
ATOM 1600 C CA . PHE A 1 198 ? -10.306 -5.482 9.507 1.00 92.62 198 PHE A CA 1
ATOM 1601 C C . PHE A 1 198 ? -10.733 -4.142 10.109 1.00 92.62 198 PHE A C 1
ATOM 1603 O O . PHE A 1 198 ? -9.883 -3.290 10.350 1.00 92.62 198 PHE A O 1
ATOM 1610 N N . ILE A 1 199 ? -12.031 -3.914 10.355 1.00 93.25 199 ILE A N 1
ATOM 1611 C CA . ILE A 1 199 ? -12.529 -2.607 10.821 1.00 93.25 199 ILE A CA 1
ATOM 1612 C C . ILE A 1 199 ? -11.976 -2.251 12.198 1.00 93.25 199 ILE A C 1
ATOM 1614 O O . ILE A 1 199 ? -11.573 -1.111 12.399 1.00 93.25 199 ILE A O 1
ATOM 1618 N N . GLN A 1 200 ? -11.927 -3.209 13.128 1.00 90.75 200 GLN A N 1
ATOM 1619 C CA . GLN A 1 200 ? -11.441 -2.963 14.493 1.00 90.75 200 GLN A CA 1
ATOM 1620 C C . GLN A 1 200 ? -9.948 -2.609 14.514 1.00 90.75 200 GLN A C 1
ATOM 1622 O O . GLN A 1 200 ? -9.540 -1.644 15.167 1.00 90.75 200 GLN A O 1
ATOM 1627 N N . GLU A 1 201 ? -9.137 -3.346 13.748 1.00 92.12 201 GLU A N 1
ATOM 1628 C CA . GLU A 1 201 ? -7.717 -3.037 13.575 1.00 92.12 201 GLU A CA 1
ATOM 1629 C C . GLU A 1 201 ? -7.549 -1.670 12.902 1.00 92.12 201 GLU A C 1
ATOM 1631 O O . GLU A 1 201 ? -6.918 -0.780 13.469 1.00 92.12 201 GLU A O 1
ATOM 1636 N N . MET A 1 202 ? -8.190 -1.449 11.749 1.00 94.00 202 MET A N 1
ATOM 1637 C CA . MET A 1 202 ? -8.129 -0.177 11.023 1.00 94.00 202 MET A CA 1
ATOM 1638 C C . MET A 1 202 ? -8.585 1.008 11.870 1.00 94.00 202 MET A C 1
ATOM 1640 O O . MET A 1 202 ? -8.003 2.082 11.764 1.00 94.00 202 MET A O 1
ATOM 1644 N N . GLY A 1 203 ? -9.606 0.839 12.705 1.00 94.75 203 GLY A N 1
ATOM 1645 C CA . GLY A 1 203 ? -10.118 1.870 13.598 1.00 94.75 203 GLY A CA 1
ATOM 1646 C C . GLY A 1 203 ? -9.152 2.230 14.713 1.00 94.75 203 GLY A C 1
ATOM 1647 O O . GLY A 1 203 ? -8.933 3.411 14.991 1.00 94.75 203 GLY A O 1
ATOM 1648 N N . THR A 1 204 ? -8.529 1.216 15.311 1.00 93.88 204 THR A N 1
ATOM 1649 C CA . THR A 1 204 ? -7.467 1.394 16.308 1.00 93.88 204 THR A CA 1
ATOM 1650 C C . THR A 1 204 ? -6.264 2.096 15.686 1.00 93.88 204 THR A C 1
ATOM 1652 O O . THR A 1 204 ? -5.781 3.091 16.226 1.00 93.88 204 THR A O 1
ATOM 1655 N N . LEU A 1 205 ? -5.825 1.651 14.506 1.00 94.81 205 LEU A N 1
ATOM 1656 C CA . LEU A 1 205 ? -4.738 2.290 13.770 1.00 94.81 205 LEU A CA 1
ATOM 1657 C C . LEU A 1 205 ? -5.098 3.722 13.352 1.00 94.81 205 LEU A C 1
ATOM 1659 O O . LEU A 1 205 ? -4.281 4.620 13.520 1.00 94.81 205 LEU A O 1
ATOM 1663 N N . ALA A 1 206 ? -6.325 3.979 12.895 1.00 95.12 206 ALA A N 1
ATOM 1664 C CA . ALA A 1 206 ? -6.772 5.323 12.536 1.00 95.12 206 ALA A CA 1
ATOM 1665 C C . ALA A 1 206 ? -6.726 6.277 13.724 1.00 95.12 206 ALA A C 1
ATOM 1667 O O . ALA A 1 206 ? -6.316 7.424 13.565 1.00 95.12 206 ALA A O 1
ATOM 1668 N N . ARG A 1 207 ? -7.076 5.804 14.924 1.00 94.38 207 ARG A N 1
ATOM 1669 C CA . ARG A 1 207 ? -6.912 6.596 16.143 1.00 94.38 207 ARG A CA 1
ATOM 1670 C C . ARG A 1 207 ? -5.440 6.880 16.439 1.00 94.38 207 ARG A C 1
ATOM 1672 O O . ARG A 1 207 ? -5.095 8.036 16.654 1.00 94.38 207 ARG A O 1
ATOM 1679 N N . LEU A 1 208 ? -4.590 5.852 16.428 1.00 93.50 208 LEU A N 1
ATOM 1680 C CA . LEU A 1 208 ? -3.159 5.978 16.740 1.00 93.50 208 LEU A CA 1
ATOM 1681 C C . LEU A 1 208 ? -2.418 6.896 15.763 1.00 93.50 208 LEU A C 1
ATOM 1683 O O . LEU A 1 208 ? -1.580 7.695 16.170 1.00 93.50 208 LEU A O 1
ATOM 1687 N N . PHE A 1 209 ? -2.741 6.796 14.476 1.00 94.12 209 PHE A N 1
ATOM 1688 C CA . PHE A 1 209 ? -2.118 7.571 13.406 1.00 94.12 209 PHE A CA 1
ATOM 1689 C C . PHE A 1 209 ? -2.913 8.828 13.028 1.00 94.12 209 PHE A C 1
ATOM 1691 O O . PHE A 1 209 ? -2.571 9.492 12.051 1.00 94.12 209 PHE A O 1
ATOM 1698 N N . GLY A 1 210 ? -3.934 9.195 13.809 1.00 93.88 210 GLY A N 1
ATOM 1699 C CA . GLY A 1 210 ? -4.750 10.393 13.605 1.00 93.88 210 GLY A CA 1
ATOM 1700 C C . GLY A 1 210 ? -3.938 11.674 13.360 1.00 93.88 210 GLY A C 1
ATOM 1701 O O . GLY A 1 210 ? -4.253 12.385 12.408 1.00 93.88 210 GLY A O 1
ATOM 1702 N N . PRO A 1 211 ? -2.854 11.945 14.117 1.00 94.12 211 PRO A N 1
ATOM 1703 C CA . PRO A 1 211 ? -2.001 13.117 13.893 1.00 94.12 211 PRO A CA 1
ATOM 1704 C C . PRO A 1 211 ? -1.311 13.181 12.520 1.00 94.12 211 PRO A C 1
ATOM 1706 O O . PRO A 1 211 ? -0.892 14.258 12.107 1.00 94.12 211 PRO A O 1
ATOM 1709 N N . LEU A 1 212 ? -1.175 12.056 11.806 1.00 93.31 212 LEU A N 1
ATOM 1710 C CA . LEU A 1 212 ? -0.605 12.024 10.452 1.00 93.31 212 LEU A CA 1
ATOM 1711 C C . LEU A 1 212 ? -1.644 12.318 9.362 1.00 93.31 212 LEU A C 1
ATOM 1713 O O . LEU A 1 212 ? -1.277 12.541 8.206 1.00 93.31 212 LEU A O 1
ATOM 1717 N N . LEU A 1 213 ? -2.936 12.266 9.692 1.00 95.94 213 LEU A N 1
ATOM 1718 C CA . LEU A 1 213 ? -3.992 12.374 8.700 1.00 95.94 213 LEU A CA 1
ATOM 1719 C C . LEU A 1 213 ? -4.187 13.833 8.265 1.00 95.94 213 LEU A C 1
ATOM 1721 O O . LEU A 1 213 ? -4.330 14.726 9.098 1.00 95.94 213 LEU A O 1
ATOM 1725 N N . PRO A 1 214 ? -4.288 14.101 6.954 1.00 96.00 214 PRO A N 1
ATOM 1726 C CA . PRO A 1 214 ? -4.468 15.446 6.416 1.00 96.00 214 PRO A CA 1
ATOM 1727 C C . PRO A 1 214 ? -5.940 15.899 6.440 1.00 96.00 214 PRO A C 1
ATOM 1729 O O . PRO A 1 214 ? -6.362 16.702 5.603 1.00 96.00 214 PRO A O 1
ATOM 1732 N N . PHE A 1 215 ? -6.735 15.312 7.335 1.00 96.00 215 PHE A N 1
ATOM 1733 C CA . PHE A 1 215 ? -8.161 15.531 7.549 1.00 96.00 215 PHE A CA 1
ATOM 1734 C C . PHE A 1 215 ? -8.546 15.027 8.945 1.00 96.00 215 PHE A C 1
ATOM 1736 O O . PHE A 1 215 ? -7.904 14.136 9.499 1.00 96.00 215 PHE A O 1
ATOM 1743 N N . SER A 1 216 ? -9.630 15.562 9.497 1.00 93.06 216 SER A N 1
ATOM 1744 C CA . SER A 1 216 ? -10.148 15.131 10.796 1.00 93.06 216 SER A CA 1
ATOM 1745 C C . SER A 1 216 ? -10.928 13.824 10.682 1.00 93.06 216 SER A C 1
ATOM 1747 O O . SER A 1 216 ? -11.710 13.627 9.749 1.00 93.06 216 SER A O 1
ATOM 1749 N N . LEU A 1 217 ? -10.749 12.940 11.663 1.00 91.75 217 LEU A N 1
ATOM 1750 C CA . LEU A 1 217 ? -11.553 11.730 11.777 1.00 91.75 217 LEU A CA 1
ATOM 1751 C C . LEU A 1 217 ? -12.902 12.051 12.437 1.00 91.75 217 LEU A C 1
ATOM 1753 O O . LEU A 1 217 ? -12.921 12.639 13.520 1.00 91.75 217 LEU A O 1
ATOM 1757 N N . PRO A 1 218 ? -14.033 11.652 11.832 1.00 90.12 218 PRO A N 1
ATOM 1758 C CA . PRO A 1 218 ? -15.327 11.741 12.488 1.00 90.12 218 PRO A CA 1
ATOM 1759 C C . PRO A 1 218 ? -15.411 10.748 13.653 1.00 90.12 218 PRO A C 1
ATOM 1761 O O . PRO A 1 218 ? -14.746 9.711 13.658 1.00 90.12 218 PRO A O 1
ATOM 1764 N N . SER A 1 219 ? -16.289 11.027 14.615 1.00 84.44 219 SER A N 1
ATOM 1765 C CA . SER A 1 219 ? -16.644 10.045 15.642 1.00 84.44 219 SER A CA 1
ATOM 1766 C C . SER A 1 219 ? -17.433 8.905 14.991 1.00 84.44 219 SER A C 1
ATOM 1768 O O . SER A 1 219 ? -18.559 9.103 14.536 1.00 84.44 219 SER A O 1
ATOM 1770 N N . LEU A 1 220 ? -16.824 7.723 14.889 1.00 84.62 220 LEU A N 1
ATOM 1771 C CA . LEU A 1 220 ? -17.441 6.525 14.318 1.00 84.62 220 LEU A CA 1
ATOM 1772 C C . LEU A 1 220 ? -17.361 5.368 15.314 1.00 84.62 220 LEU A C 1
ATOM 1774 O O . LEU A 1 220 ? -16.317 5.216 15.947 1.00 84.62 220 LEU A O 1
ATOM 1778 N N . PRO A 1 221 ? -18.384 4.492 15.385 1.00 80.69 221 PRO A N 1
ATOM 1779 C CA . PRO A 1 221 ? -18.342 3.300 16.235 1.00 80.69 221 PRO A CA 1
ATOM 1780 C C . PRO A 1 221 ? -17.146 2.387 15.944 1.00 80.69 221 PRO A C 1
ATOM 1782 O O . PRO A 1 221 ? -16.622 1.748 16.846 1.00 80.69 221 PRO A O 1
ATOM 1785 N N . GLY A 1 222 ? -16.701 2.346 14.684 1.00 80.50 222 GLY A N 1
ATOM 1786 C CA . GLY A 1 222 ? -15.545 1.555 14.267 1.00 80.50 222 GLY A CA 1
ATOM 1787 C C . GLY A 1 222 ? -14.190 2.150 14.651 1.00 80.50 222 GLY A C 1
ATOM 1788 O O . GLY A 1 222 ? -13.198 1.464 14.477 1.00 80.50 222 GLY A O 1
ATOM 1789 N N . ILE A 1 223 ? -14.111 3.394 15.144 1.00 87.50 223 ILE A N 1
ATOM 1790 C CA . ILE A 1 223 ? -12.850 4.027 15.560 1.00 87.50 223 ILE A CA 1
ATOM 1791 C C . ILE A 1 223 ? -12.765 4.002 17.085 1.00 87.50 223 ILE A C 1
ATOM 1793 O O . ILE A 1 223 ? -13.487 4.733 17.768 1.00 87.50 223 ILE A O 1
ATOM 1797 N N . SER A 1 224 ? -11.825 3.218 17.611 1.00 84.88 224 SER A N 1
ATOM 1798 C CA . SER A 1 224 ? -11.541 3.116 19.044 1.00 84.88 224 SER A CA 1
ATOM 1799 C C . SER A 1 224 ? -11.307 4.490 19.674 1.00 84.88 224 SER A C 1
ATOM 1801 O O . SER A 1 224 ? -10.692 5.377 19.071 1.00 84.88 224 SER A O 1
ATOM 1803 N N . LYS A 1 225 ? -11.789 4.681 20.905 1.00 86.00 225 LYS A N 1
ATOM 1804 C CA . LYS A 1 225 ? -11.459 5.869 21.701 1.00 86.00 225 LYS A CA 1
ATOM 1805 C C . LYS A 1 225 ? -10.015 5.758 22.184 1.00 86.00 225 LYS A C 1
ATOM 1807 O O . LYS A 1 225 ? -9.512 4.661 22.406 1.00 86.00 225 LYS A O 1
ATOM 1812 N N . GLU A 1 226 ? -9.349 6.888 22.370 1.00 83.06 226 GLU A N 1
ATOM 1813 C CA . GLU A 1 226 ? -7.935 6.902 22.767 1.00 83.06 226 GLU A CA 1
ATOM 1814 C C . GLU A 1 226 ? -7.701 6.198 24.110 1.00 83.06 226 GLU A C 1
ATOM 1816 O O . GLU A 1 226 ? -6.831 5.342 24.220 1.00 83.06 226 GLU A O 1
ATOM 1821 N N . ASN A 1 227 ? -8.571 6.449 25.089 1.00 86.12 227 ASN A N 1
ATOM 1822 C CA . ASN A 1 227 ? -8.526 5.818 26.408 1.00 86.12 227 ASN A CA 1
ATOM 1823 C C . ASN A 1 227 ? -8.870 4.314 26.419 1.00 86.12 227 ASN A C 1
ATOM 1825 O O . ASN A 1 227 ? -8.818 3.695 27.477 1.00 86.12 227 ASN A O 1
ATOM 1829 N N . THR A 1 228 ? -9.238 3.729 25.275 1.00 87.19 228 THR A N 1
ATOM 1830 C CA . THR A 1 228 ? -9.517 2.287 25.135 1.00 87.19 228 THR A CA 1
ATOM 1831 C C . THR A 1 228 ? -8.398 1.522 24.428 1.00 87.19 228 THR A C 1
ATOM 1833 O O . THR A 1 228 ? -8.520 0.317 24.224 1.00 87.19 228 THR A O 1
ATOM 1836 N N . ILE A 1 229 ? -7.314 2.200 24.034 1.00 86.81 229 ILE A N 1
ATOM 1837 C CA . ILE A 1 229 ? -6.169 1.571 23.375 1.00 86.81 229 ILE A CA 1
ATOM 1838 C C . ILE A 1 229 ? -5.085 1.310 24.417 1.00 86.81 229 ILE A C 1
ATOM 1840 O O . ILE A 1 229 ? -4.498 2.235 24.974 1.00 86.81 229 ILE A O 1
ATOM 1844 N N . PHE A 1 230 ? -4.804 0.033 24.663 1.00 85.44 230 PHE A N 1
ATOM 1845 C CA . PHE A 1 230 ? -3.842 -0.396 25.673 1.00 85.44 230 PHE A CA 1
ATOM 1846 C C . PHE A 1 230 ? -2.514 -0.810 25.039 1.00 85.44 230 PHE A C 1
ATOM 1848 O O . PHE A 1 230 ? -2.472 -1.448 23.986 1.00 85.44 230 PHE A O 1
ATOM 1855 N N . LYS A 1 231 ? -1.411 -0.473 25.712 1.00 84.88 231 LYS A N 1
ATOM 1856 C CA . LYS A 1 231 ? -0.062 -0.912 25.349 1.00 84.88 231 LYS A CA 1
ATOM 1857 C C . LYS A 1 231 ? 0.399 -1.974 26.335 1.00 84.88 231 LYS A C 1
ATOM 1859 O O . LYS A 1 231 ? 0.566 -1.693 27.517 1.00 84.88 231 LYS A O 1
ATOM 1864 N N . TYR A 1 232 ? 0.667 -3.169 25.827 1.00 82.75 232 TYR A N 1
ATOM 1865 C CA . TYR A 1 232 ? 1.184 -4.277 26.622 1.00 82.75 232 TYR A CA 1
ATOM 1866 C C . TYR A 1 232 ? 2.690 -4.435 26.397 1.00 82.75 232 TYR A C 1
ATOM 1868 O O . TYR A 1 232 ? 3.189 -4.244 25.286 1.00 82.75 232 TYR A O 1
ATOM 1876 N N . LYS A 1 233 ? 3.425 -4.789 27.454 1.00 83.44 233 LYS A N 1
ATOM 1877 C CA . LYS A 1 233 ? 4.846 -5.151 27.395 1.00 83.44 233 LYS A CA 1
ATOM 1878 C C . LYS A 1 233 ? 5.026 -6.483 28.109 1.00 83.44 233 LYS A C 1
ATOM 1880 O O . LYS A 1 233 ? 4.636 -6.613 29.263 1.00 83.44 233 LYS A O 1
ATOM 1885 N N . PHE A 1 234 ? 5.638 -7.445 27.434 1.00 77.00 234 PHE A N 1
ATOM 1886 C CA . PHE A 1 234 ? 5.991 -8.742 28.003 1.00 77.00 234 PHE A CA 1
ATOM 1887 C C . PHE A 1 234 ? 7.498 -8.974 27.866 1.00 77.00 234 PHE A C 1
ATOM 1889 O O . PHE A 1 234 ? 8.125 -8.489 26.924 1.00 77.00 234 PHE A O 1
ATOM 1896 N N . HIS A 1 235 ? 8.081 -9.697 28.821 1.00 76.94 235 HIS A N 1
ATOM 1897 C CA . HIS A 1 235 ? 9.483 -10.108 28.785 1.00 76.94 235 HIS A CA 1
ATOM 1898 C C . HIS A 1 235 ? 9.536 -11.606 28.491 1.00 76.94 235 HIS A C 1
ATOM 1900 O O . HIS A 1 235 ? 8.930 -12.403 29.203 1.00 76.94 235 HIS A O 1
ATOM 1906 N N . LEU A 1 236 ? 10.248 -11.990 27.434 1.00 72.50 236 LEU A N 1
ATOM 1907 C CA . LEU A 1 236 ? 10.445 -13.393 27.079 1.00 72.50 236 LEU A CA 1
ATOM 1908 C C . LEU A 1 236 ? 11.703 -13.905 27.789 1.00 72.50 236 LEU A C 1
ATOM 1910 O O . LEU A 1 236 ? 12.807 -13.763 27.277 1.00 72.50 236 LEU A O 1
ATOM 1914 N N . THR A 1 237 ? 11.545 -14.468 28.986 1.00 68.94 237 THR A N 1
ATOM 1915 C CA . THR A 1 237 ? 12.667 -14.932 29.825 1.00 68.94 237 THR A CA 1
ATOM 1916 C C . THR A 1 237 ? 13.200 -16.316 29.441 1.00 68.94 237 THR A C 1
ATOM 1918 O O . THR A 1 237 ? 14.330 -16.637 29.783 1.00 68.94 237 THR A O 1
ATOM 1921 N N . ASN A 1 238 ? 12.433 -17.121 28.692 1.00 62.31 238 ASN A N 1
ATOM 1922 C CA . ASN A 1 238 ? 12.755 -18.520 28.376 1.00 62.31 238 ASN A CA 1
ATOM 1923 C C . ASN A 1 238 ? 12.522 -18.867 26.893 1.00 62.31 238 ASN A C 1
ATOM 1925 O O . ASN A 1 238 ? 11.760 -19.781 26.566 1.00 62.31 238 ASN A O 1
ATOM 1929 N N . VAL A 1 239 ? 13.167 -18.151 25.966 1.00 63.09 239 VAL A N 1
ATOM 1930 C CA . VAL A 1 239 ? 13.130 -18.517 24.538 1.00 63.09 239 VAL A CA 1
ATOM 1931 C C . VAL A 1 239 ? 13.970 -19.779 24.323 1.00 63.09 239 VAL A C 1
ATOM 1933 O O . VAL A 1 239 ? 15.181 -19.722 24.121 1.00 63.09 239 VAL A O 1
ATOM 1936 N N . ARG A 1 240 ? 13.328 -20.950 24.372 1.00 61.06 240 ARG A N 1
ATOM 1937 C CA . ARG A 1 240 ? 13.965 -22.217 23.997 1.00 61.06 240 ARG A CA 1
ATOM 1938 C C . ARG A 1 240 ? 14.015 -22.317 22.477 1.00 61.06 240 ARG A C 1
ATOM 1940 O O . ARG A 1 240 ? 13.029 -22.685 21.841 1.00 61.06 240 ARG A O 1
ATOM 1947 N N . LEU A 1 241 ? 15.170 -22.016 21.892 1.00 56.06 241 LEU A N 1
ATOM 1948 C CA . LEU A 1 241 ? 15.439 -22.299 20.484 1.00 56.06 241 LEU A CA 1
ATOM 1949 C C . LEU A 1 241 ? 15.534 -23.820 20.301 1.00 56.06 241 LEU A C 1
ATOM 1951 O O . LEU A 1 241 ? 16.602 -24.407 20.459 1.00 56.06 241 LEU A O 1
ATOM 1955 N N . LYS A 1 242 ? 14.418 -24.490 19.988 1.00 52.62 242 LYS A N 1
ATOM 1956 C CA . LYS A 1 242 ? 14.479 -25.867 19.482 1.00 52.62 242 LYS A CA 1
ATOM 1957 C C . LYS A 1 242 ? 15.104 -25.820 18.086 1.00 52.62 242 LYS A C 1
ATOM 1959 O O . LYS A 1 242 ? 14.421 -25.553 17.105 1.00 52.62 242 LYS A O 1
ATOM 1964 N N . GLN A 1 243 ? 16.411 -26.067 18.015 1.00 51.00 243 GLN A N 1
ATOM 1965 C CA . GLN A 1 243 ? 17.211 -26.077 16.781 1.00 51.00 243 GLN A CA 1
ATOM 1966 C C . GLN A 1 243 ? 16.808 -27.177 15.777 1.00 51.00 243 GLN A C 1
ATOM 1968 O O . GLN A 1 243 ? 17.343 -27.215 14.675 1.00 51.00 243 GLN A O 1
ATOM 1973 N N . THR A 1 244 ? 15.874 -28.067 16.123 1.00 52.91 244 THR A N 1
ATOM 1974 C CA . THR A 1 244 ? 15.542 -29.257 15.326 1.00 52.91 244 THR A CA 1
ATOM 1975 C C . THR A 1 244 ? 14.487 -29.041 14.241 1.00 52.91 244 THR A C 1
ATOM 1977 O O . THR A 1 244 ? 14.291 -29.934 13.421 1.00 52.91 244 THR A O 1
ATOM 1980 N N . HIS A 1 245 ? 13.821 -27.883 14.176 1.00 47.66 245 HIS A N 1
ATOM 1981 C CA . HIS A 1 245 ? 12.964 -27.565 13.031 1.00 47.66 245 HIS A CA 1
ATOM 1982 C C . HIS A 1 245 ? 13.790 -26.887 11.933 1.00 47.66 245 HIS A C 1
ATOM 1984 O O . HIS A 1 245 ? 14.149 -25.715 12.032 1.00 47.66 245 HIS A O 1
ATOM 1990 N N . SER A 1 246 ? 14.072 -27.643 10.869 1.00 48.47 246 SER A N 1
ATOM 1991 C CA . SER A 1 246 ? 14.800 -27.194 9.674 1.00 48.47 246 SER A CA 1
ATOM 1992 C C . SER A 1 246 ? 14.107 -26.051 8.919 1.00 48.47 246 SER A C 1
ATOM 1994 O O . SER A 1 246 ? 14.750 -25.341 8.148 1.00 48.47 246 SER A O 1
ATOM 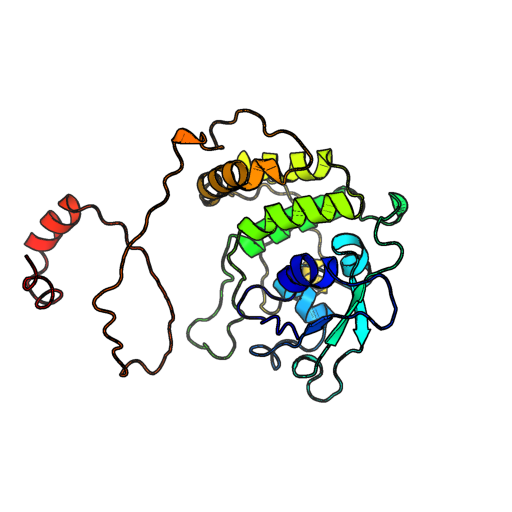1996 N N . MET A 1 247 ? 12.818 -25.812 9.170 1.00 47.53 247 MET A N 1
ATOM 1997 C CA . MET A 1 247 ? 12.092 -24.659 8.648 1.00 47.53 247 MET A CA 1
ATOM 1998 C C . MET A 1 247 ? 12.047 -23.551 9.697 1.00 47.53 247 MET A C 1
ATOM 2000 O O . MET A 1 247 ? 11.290 -23.613 10.665 1.00 47.53 247 MET A O 1
ATOM 2004 N N . ARG A 1 248 ? 12.857 -22.510 9.480 1.00 45.50 248 ARG A N 1
ATOM 2005 C CA . ARG A 1 248 ? 12.806 -21.234 10.206 1.00 45.50 248 ARG A CA 1
ATOM 2006 C C . ARG A 1 248 ? 11.444 -20.556 10.002 1.00 45.50 248 ARG A C 1
ATOM 2008 O O . ARG A 1 248 ? 11.317 -19.652 9.183 1.00 45.50 248 ARG A O 1
ATOM 2015 N N . MET A 1 249 ? 10.424 -20.980 10.739 1.00 48.97 249 MET A N 1
ATOM 2016 C CA . MET A 1 249 ? 9.168 -20.243 10.845 1.00 48.97 249 MET A CA 1
ATOM 2017 C C . MET A 1 249 ? 9.276 -19.273 12.018 1.00 48.97 249 MET A C 1
ATOM 2019 O O . MET A 1 249 ? 9.059 -19.633 13.172 1.00 48.97 249 MET A O 1
ATOM 2023 N N . PHE A 1 250 ? 9.654 -18.031 11.720 1.00 46.22 250 PHE A N 1
ATOM 2024 C CA . PHE A 1 250 ? 9.576 -16.929 12.675 1.00 46.22 250 PHE A CA 1
ATOM 2025 C C . PHE A 1 250 ? 8.116 -16.495 12.831 1.00 46.22 250 PHE A C 1
ATOM 2027 O O . PHE A 1 250 ? 7.715 -15.463 12.309 1.00 46.22 250 PHE A O 1
ATOM 2034 N N . ASN A 1 251 ? 7.317 -17.283 13.548 1.00 52.72 251 ASN A N 1
ATOM 2035 C CA . ASN A 1 251 ? 5.965 -16.885 13.921 1.00 52.72 251 ASN A CA 1
ATOM 2036 C C . ASN A 1 251 ? 5.953 -16.572 15.417 1.00 52.72 251 ASN A C 1
ATOM 2038 O O . ASN A 1 251 ? 5.886 -17.474 16.251 1.00 52.72 251 ASN A O 1
ATOM 2042 N N . LEU A 1 252 ? 6.011 -15.284 15.765 1.00 55.28 252 LEU A N 1
ATOM 2043 C CA . LEU A 1 252 ? 5.468 -14.854 17.049 1.00 55.28 252 LEU A CA 1
ATOM 2044 C C . LEU A 1 252 ? 3.944 -14.905 16.909 1.00 55.28 252 LEU A C 1
ATOM 2046 O O . LEU A 1 252 ? 3.343 -14.001 16.336 1.00 55.28 252 LEU A O 1
ATOM 2050 N N . ALA A 1 253 ? 3.329 -15.979 17.395 1.00 56.84 253 ALA A N 1
ATOM 2051 C CA . ALA A 1 253 ? 1.880 -16.084 17.482 1.00 56.84 253 ALA A CA 1
ATOM 2052 C C . ALA A 1 253 ? 1.438 -15.687 18.893 1.00 56.84 253 ALA A C 1
ATOM 2054 O O . ALA A 1 253 ? 1.792 -16.350 19.869 1.00 56.84 253 ALA A O 1
ATOM 2055 N N . LEU A 1 254 ? 0.660 -14.608 19.004 1.00 54.97 254 LEU A N 1
ATOM 2056 C CA . LEU A 1 254 ? -0.116 -14.351 20.212 1.00 54.97 254 LEU A CA 1
ATOM 2057 C C . LEU A 1 254 ? -1.390 -15.189 20.138 1.00 54.97 254 LEU A C 1
ATOM 2059 O O . LEU A 1 254 ? -2.278 -14.916 19.334 1.00 54.97 254 LEU A O 1
ATOM 2063 N N . VAL A 1 255 ? -1.458 -16.223 20.970 1.00 57.59 255 VAL A N 1
ATOM 2064 C CA . VAL A 1 255 ? -2.652 -17.053 21.117 1.00 57.59 255 VAL A CA 1
ATOM 2065 C C . VAL A 1 255 ? -3.399 -16.566 22.349 1.00 57.59 255 VAL A C 1
ATOM 2067 O O . VAL A 1 255 ? -2.943 -16.756 23.474 1.00 57.59 255 VAL A O 1
ATOM 2070 N N . PHE A 1 256 ? -4.541 -15.921 22.130 1.00 57.97 256 PHE A N 1
ATOM 2071 C CA . PHE A 1 256 ? -5.486 -15.626 23.199 1.00 57.97 256 PHE A CA 1
ATOM 2072 C C . PHE A 1 256 ? -6.398 -16.833 23.360 1.00 57.97 256 PHE A C 1
ATOM 2074 O O . PHE A 1 256 ? -7.049 -17.252 22.405 1.00 57.97 256 PHE A O 1
ATOM 2081 N N . TYR A 1 257 ? -6.438 -17.397 24.558 1.00 60.94 257 TYR A N 1
ATOM 2082 C CA . TYR A 1 257 ? -7.328 -18.497 24.880 1.00 60.94 257 TYR A CA 1
ATOM 2083 C C . TYR A 1 257 ? -8.176 -18.146 26.092 1.00 60.94 257 TYR A C 1
ATOM 2085 O O . TYR A 1 257 ? -7.732 -17.449 27.005 1.00 60.94 257 TYR A O 1
ATOM 2093 N N . ASN A 1 258 ? -9.409 -18.643 26.097 1.00 70.44 258 ASN A N 1
ATOM 2094 C CA . ASN A 1 258 ? -10.240 -18.602 27.284 1.00 70.44 258 ASN A CA 1
ATOM 2095 C C . ASN A 1 258 ? -9.787 -19.735 28.218 1.00 70.44 258 ASN A C 1
ATOM 2097 O O . ASN A 1 258 ? -9.874 -20.912 27.861 1.00 70.44 258 ASN A O 1
ATOM 2101 N N . CYS A 1 259 ? -9.281 -19.374 29.399 1.00 70.06 259 CYS A N 1
ATOM 2102 C CA . CYS A 1 259 ? -8.816 -20.333 30.398 1.00 70.06 259 CYS A CA 1
ATOM 2103 C C . CYS A 1 259 ? -9.913 -21.309 30.842 1.00 70.06 259 CYS A C 1
ATOM 2105 O O . CYS A 1 259 ? -9.595 -22.442 31.191 1.00 70.06 259 CYS A O 1
ATOM 2107 N N . ASP A 1 260 ? -11.182 -20.905 30.815 1.00 75.94 260 ASP A N 1
ATOM 2108 C CA . ASP A 1 260 ? -12.296 -21.751 31.246 1.00 75.94 260 ASP A CA 1
ATOM 2109 C C . ASP A 1 260 ? -12.613 -22.825 30.198 1.00 75.94 260 ASP A C 1
ATOM 2111 O O . ASP A 1 260 ? -12.763 -23.992 30.546 1.00 75.94 260 ASP A O 1
ATOM 2115 N N . ILE A 1 261 ? -12.555 -22.472 28.909 1.00 68.81 261 ILE A N 1
ATOM 2116 C CA . ILE A 1 261 ? -12.691 -23.433 27.799 1.00 68.81 261 ILE A CA 1
ATOM 2117 C C . ILE A 1 261 ? -11.533 -24.438 27.807 1.00 68.81 261 ILE A C 1
ATOM 2119 O O . ILE A 1 261 ? -11.737 -25.634 27.613 1.00 68.81 261 ILE A O 1
ATOM 2123 N N . LEU A 1 262 ? -10.308 -23.980 28.078 1.00 62.22 262 LEU A N 1
ATOM 2124 C CA . LEU A 1 262 ? -9.160 -24.881 28.201 1.00 62.22 262 LEU A CA 1
ATOM 2125 C C . LEU A 1 262 ? -9.287 -25.839 29.381 1.00 62.22 262 LEU A C 1
ATOM 2127 O O . LEU A 1 262 ? -8.907 -26.996 29.242 1.00 62.22 262 LEU A O 1
ATOM 2131 N N . LYS A 1 263 ? -9.846 -25.395 30.510 1.00 64.31 263 LYS A N 1
ATOM 2132 C CA . LYS A 1 263 ? -10.121 -26.268 31.659 1.00 64.31 263 LYS A CA 1
ATOM 2133 C C . LYS A 1 263 ? -11.174 -27.329 31.355 1.00 64.31 263 LYS A C 1
ATOM 2135 O O . LYS A 1 263 ? -11.070 -28.432 31.884 1.00 64.31 263 LYS A O 1
ATOM 2140 N N . GLU A 1 264 ? -12.166 -27.021 30.526 1.00 66.00 264 GLU A N 1
ATOM 2141 C CA . GLU A 1 264 ? -13.138 -28.016 30.062 1.00 66.00 264 GLU A CA 1
ATOM 2142 C C . GLU A 1 264 ? -12.492 -29.013 29.097 1.00 66.00 264 GLU A C 1
ATOM 2144 O O . GLU A 1 264 ? -12.568 -30.215 29.333 1.00 66.00 264 GLU A O 1
ATOM 2149 N N . MET A 1 265 ? -11.736 -28.537 28.102 1.00 56.00 265 MET A N 1
ATOM 2150 C CA . MET A 1 265 ? -10.988 -29.406 27.182 1.00 56.00 265 MET A CA 1
ATOM 2151 C C . MET A 1 265 ? -9.904 -30.245 27.887 1.00 56.00 265 MET A C 1
ATOM 2153 O O . MET A 1 265 ? -9.570 -31.337 27.428 1.00 56.00 265 MET A O 1
ATOM 2157 N N . TRP A 1 266 ? -9.356 -29.769 29.012 1.00 61.50 266 TRP A N 1
ATOM 2158 C CA . TRP A 1 266 ? -8.401 -30.504 29.853 1.00 61.50 266 TRP A CA 1
ATOM 2159 C C . TRP A 1 266 ? -8.988 -31.750 30.506 1.00 61.50 266 TRP A C 1
ATOM 2161 O O . TRP A 1 266 ? -8.227 -32.666 30.812 1.00 61.50 266 TRP A O 1
ATOM 2171 N N . LYS A 1 267 ? -10.307 -31.804 30.725 1.00 57.00 267 LYS A N 1
ATOM 2172 C CA . LYS A 1 267 ? -10.949 -33.014 31.252 1.00 57.00 267 LYS A CA 1
ATOM 2173 C C . LYS A 1 267 ? -10.963 -34.145 30.219 1.00 57.00 267 LYS A C 1
ATOM 2175 O O . LYS A 1 267 ? -10.908 -35.303 30.619 1.00 57.00 267 LYS A O 1
ATOM 2180 N N . ASP A 1 268 ? -10.935 -33.805 28.929 1.00 54.50 268 ASP A N 1
ATOM 2181 C CA . ASP A 1 268 ? -11.061 -34.764 27.824 1.00 54.50 268 ASP A CA 1
ATOM 2182 C C . ASP A 1 268 ? -9.717 -35.144 27.168 1.00 54.50 268 ASP A C 1
ATOM 2184 O O . ASP A 1 268 ? -9.580 -36.234 26.613 1.00 54.50 268 ASP A O 1
ATOM 2188 N N . LEU A 1 269 ? -8.691 -34.285 27.237 1.00 46.41 269 LEU A N 1
ATOM 2189 C CA . LEU A 1 269 ? -7.384 -34.499 26.596 1.00 46.41 269 LEU A CA 1
ATOM 2190 C C . LEU A 1 269 ? -6.270 -34.744 27.625 1.00 46.41 269 LEU A C 1
ATOM 2192 O O . LEU A 1 269 ? -5.551 -33.835 28.043 1.00 46.41 269 LEU A O 1
ATOM 2196 N N . GLY A 1 270 ? -6.098 -36.010 28.003 1.00 46.06 270 GLY A N 1
ATOM 2197 C CA . GLY A 1 270 ? -5.052 -36.473 28.914 1.00 46.06 270 GLY A CA 1
ATOM 2198 C C . GLY A 1 270 ? -3.617 -36.037 28.549 1.00 46.06 270 GLY A C 1
ATOM 2199 O O . GLY A 1 270 ? -3.075 -36.347 27.490 1.00 46.06 270 GLY A O 1
ATOM 2200 N N . SER A 1 271 ? -2.989 -35.344 29.503 1.00 47.12 271 SER A N 1
ATOM 2201 C CA . SER A 1 271 ? -1.574 -35.371 29.931 1.00 47.12 271 SER A CA 1
ATOM 2202 C C . SER A 1 271 ? -0.383 -35.178 28.967 1.00 47.12 271 SER A C 1
ATOM 2204 O O . SER A 1 271 ? 0.744 -35.164 29.464 1.00 47.12 271 SER A O 1
ATOM 2206 N N . TYR A 1 272 ? -0.521 -34.995 27.649 1.00 43.22 272 TYR A N 1
ATOM 2207 C CA . TYR A 1 272 ? 0.673 -35.033 26.770 1.00 43.22 272 TYR A CA 1
ATOM 2208 C C . TYR A 1 272 ? 1.359 -33.699 26.417 1.00 43.22 272 TYR A C 1
ATOM 2210 O O . TYR A 1 272 ? 2.512 -33.731 25.988 1.00 43.22 272 TYR A O 1
ATOM 2218 N N . ILE A 1 273 ? 0.745 -32.526 26.623 1.00 45.53 273 ILE A N 1
ATOM 2219 C CA . ILE A 1 273 ? 1.278 -31.277 26.024 1.00 45.53 273 ILE A CA 1
ATOM 2220 C C . ILE A 1 273 ? 2.051 -30.363 27.003 1.00 45.53 273 ILE A C 1
ATOM 2222 O O . ILE A 1 273 ? 2.895 -29.588 26.555 1.00 45.53 273 ILE A O 1
ATOM 2226 N N . PHE A 1 274 ? 1.891 -30.477 28.332 1.00 46.16 274 PHE A N 1
ATOM 2227 C CA . PHE A 1 274 ? 2.362 -29.417 29.252 1.00 46.16 274 PHE A CA 1
ATOM 2228 C C . PHE A 1 274 ? 3.227 -29.813 30.467 1.00 46.16 274 PHE A C 1
ATOM 2230 O O . PHE A 1 274 ? 3.338 -29.027 31.406 1.00 46.16 274 PHE A O 1
ATOM 2237 N N . LYS A 1 275 ? 4.011 -30.905 30.418 1.00 40.50 275 LYS A N 1
ATOM 2238 C CA . LYS A 1 275 ? 5.047 -31.205 31.451 1.00 40.50 275 LYS A CA 1
ATOM 2239 C C . LYS A 1 275 ? 6.108 -30.098 31.675 1.00 40.50 275 LYS A C 1
ATOM 2241 O O . LYS A 1 275 ? 6.973 -30.241 32.531 1.00 40.50 275 LYS A O 1
ATOM 2246 N N . GLY A 1 276 ? 6.083 -29.008 30.905 1.00 39.31 276 GLY A N 1
ATOM 2247 C CA . GLY A 1 276 ? 7.003 -27.875 31.034 1.00 39.31 276 GLY A CA 1
ATOM 2248 C C . GLY A 1 276 ? 6.485 -26.662 31.816 1.00 39.31 276 GLY A C 1
ATOM 2249 O O . GLY A 1 276 ? 7.286 -25.761 32.042 1.00 39.31 276 GLY A O 1
ATOM 2250 N N . PHE A 1 277 ? 5.203 -26.602 32.199 1.00 42.41 277 PHE A N 1
ATOM 2251 C CA . PHE A 1 277 ? 4.608 -25.387 32.791 1.00 42.41 277 PHE A CA 1
ATOM 2252 C C . PHE A 1 277 ? 4.444 -25.415 34.31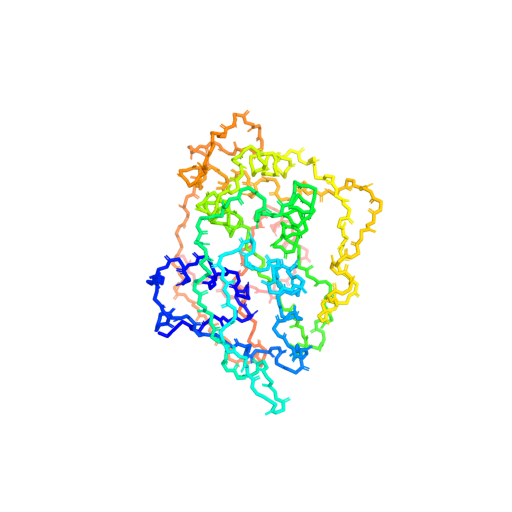8 1.00 42.41 277 PHE A C 1
ATOM 2254 O O . PHE A 1 277 ? 4.288 -24.359 34.918 1.00 42.41 277 PHE A O 1
ATOM 2261 N N . GLU A 1 278 ? 4.563 -26.574 34.970 1.00 36.44 278 GLU A N 1
ATOM 2262 C CA . GLU A 1 278 ? 4.423 -26.692 36.437 1.00 36.44 278 GLU A CA 1
ATOM 2263 C C . GLU A 1 278 ? 5.670 -26.278 37.239 1.00 36.44 278 GLU A C 1
ATOM 2265 O O . GLU A 1 278 ? 5.674 -26.353 38.463 1.00 36.44 278 GLU A O 1
ATOM 2270 N N . LYS A 1 279 ? 6.746 -25.822 36.589 1.00 36.28 279 LYS A N 1
ATOM 2271 C CA . LYS A 1 279 ? 7.964 -25.370 37.281 1.00 36.28 279 LYS A CA 1
ATOM 2272 C C . LYS A 1 279 ? 8.221 -23.882 37.080 1.00 36.28 279 LYS A C 1
ATOM 2274 O O . LYS A 1 279 ? 9.252 -23.535 36.525 1.00 36.28 279 LYS A O 1
ATOM 2279 N N . THR A 1 280 ? 7.298 -23.030 37.517 1.00 35.75 280 THR A N 1
ATOM 2280 C CA . THR A 1 280 ? 7.593 -21.656 37.975 1.00 35.75 280 THR A CA 1
ATOM 2281 C C . THR A 1 280 ? 6.321 -21.049 38.569 1.00 35.75 280 THR A C 1
ATOM 2283 O O . THR A 1 280 ? 5.556 -20.382 37.874 1.00 35.75 280 THR A O 1
ATOM 2286 N N . THR A 1 281 ? 6.113 -21.306 39.854 1.00 36.19 281 THR A N 1
ATOM 2287 C CA . THR A 1 281 ? 5.486 -20.373 40.801 1.00 36.19 281 THR A CA 1
ATOM 2288 C C . THR A 1 281 ? 6.533 -20.045 41.842 1.00 36.19 281 THR A C 1
ATOM 2290 O O . THR A 1 281 ? 7.235 -21.007 42.236 1.00 36.19 281 THR A O 1
#

Secondary structure (DSSP, 8-state):
-----GGGTTTHHIIIIISTT--SSTT-EEEE--SSSTTT--SHHHHHHHHH---SHHHHHHHH-EEEEE-PPTT-TTTS-EEEEE-SSSSPPGGGSPPHHHHHHHHHHHHHHHHS-----TT-TTT-------TTHHHHHHHHHHHHT--HHHHHHHHHHHHTT--EES----SSSS--HHHHH-----EE---GGGHHHHHHHHHHTGGG-SSPPP--TTS--GGG--------------TT-SS-----------HHHHHHHHHHS-SSS-TTSSS--

Foldseek 3Di:
DDADELQQQACLCVLLPVQVPFDQDPPTKDKYAYDQQQVPAQFDQLRCCQRQLQRDQLLVCQQRQKHWPDFADPPRRRRDMTIIHGHPPQADDPVSHDDLQVVLQRLLLNQCLLCPWAPDDVVCVSNGRTGNVDNLSLLSSQLNNVVNPDDLVSSVVSLVCLLVQNRWHQQDRAPDPSGHSVNSPDGHPIDRDGNVVCNLVSLDSCVVSVVSRPDHDDDDPSHDDPVRDDDDDDDDPDPPPPVPPPDPDPDPDDDDDDPVVVVVVPVVDDDDDPPPPPPDD

Radius of gyration: 21.77 Å; chains: 1; bounding box: 42×56×58 Å

pLDDT: mean 82.52, std 16.13, range [35.75, 97.88]

Sequence (281 aa):
MFRAIDYVGGHLSTFLYASSILKQRPTSFVRSNCLRNTLAINDVESFLAEYQLITDTKIAQQLTSVTVLSRGEEPWPMANYIDYGSSKPFLRQFGGLLSRKPFMKWFYALFFRLAIPYNSDLNMSATVIFSPLTLTIIFWLIAHLRSIGYPSHWMSEALLNSLKNKVYTTARPPRHSPNPVTEVKREHAEKHLCNLPFIQEMGTLARLFGPLLPFSLPSLPGISKENTIFKYKFHLTNVRLKQTHSMRMFNLALVFYNCDILKEMWKDLGSYIFKGFEKTT